Protein AF-A0A953XH33-F1 (afdb_monomer_lite)

Secondary structure (DSSP, 8-state):
--HHHHHHHHHHHHHHHHSPPPPP-EEEE-HHHHHHT-HHHHHHHHHHHHHHHHHHHHHHHHHHHHHHHHHHHHHHS-TTSHHHHHHHHHHHHHHHHHHHHHHHHHHHHHHHHHHHHHHHHHHHHHHHHHHHHHTT-SEEEE--S-THHHHTT--SHHHHHHHHHH-S-S---GGGB-HHHHHHHHHHHH---EEE---BTTTTB-S-EEEETT-SSBPPB-TTS-EEEETT-EEEEE--EEETTEE--GGGG-EEEEEESSS--EE-TTT-EEE--SS--TTT-SEEEEEEEESS-TT-EEEEEEEEE-TTSPBPPPP------------------

Sequence (337 aa):
MDEATQKAIDAAVQKALNTPPVPRRTAYVDFLSLLKSDRLLLGKQQEMGESMQTEMDAIDKRFMALIDEQQRIRNLNKPDSFIYRQAMNKQLELERQRYQEKLLFEQLTQGELRDFAIKRFKALRNLAADIAKDKGYNEVLNMVRNIDEVTGGQDDFQALQQQLLVSPVLYFEAAHDITDAVKEKAEKIWGETISFVGWDAEKKTGGITFTVKDSKEAVKRNDKGEIEIRLGQSGQLGIEVLDKGEPAKDKRARVSWSKRGVNVGDLGGKDGSYTAPAVFPPQGGDVFTITVRSVVDPTVSETVTIRLLDQDGKPMPPKDEDKEGDKKDDDKKDENK

Structure (mmCIF, N/CA/C/O backbone):
data_AF-A0A953XH33-F1
#
_entry.id   AF-A0A953XH33-F1
#
loop_
_atom_site.group_PDB
_atom_site.id
_atom_site.type_symbol
_atom_site.label_atom_id
_atom_site.label_alt_id
_atom_site.label_comp_id
_atom_site.label_asym_id
_atom_site.label_entity_id
_atom_site.label_seq_id
_atom_site.pdbx_PDB_ins_code
_atom_site.Cartn_x
_atom_site.Cartn_y
_atom_site.Cartn_z
_atom_site.occupancy
_atom_site.B_iso_or_equiv
_atom_site.auth_seq_id
_atom_site.auth_comp_id
_atom_site.auth_asym_id
_atom_site.auth_atom_id
_atom_site.pdbx_PDB_model_num
ATOM 1 N N . MET A 1 1 ? 11.051 25.025 51.729 1.00 66.19 1 MET A N 1
ATOM 2 C CA . MET A 1 1 ? 9.743 24.369 51.549 1.00 66.19 1 MET A CA 1
ATOM 3 C C . MET A 1 1 ? 8.971 24.629 52.822 1.00 66.19 1 MET A C 1
ATOM 5 O O . MET A 1 1 ? 9.521 24.351 53.881 1.00 66.19 1 MET A O 1
ATOM 9 N N . ASP A 1 2 ? 7.831 25.312 52.746 1.00 91.31 2 ASP A N 1
ATOM 10 C CA . ASP A 1 2 ? 7.102 25.696 53.956 1.00 91.31 2 ASP A CA 1
ATOM 11 C C . ASP A 1 2 ? 6.333 24.503 54.552 1.00 91.31 2 ASP A C 1
ATOM 13 O O . ASP A 1 2 ? 6.080 23.490 53.894 1.00 91.31 2 ASP A O 1
ATOM 17 N N . GLU A 1 3 ? 5.999 24.619 55.834 1.00 90.38 3 GLU A N 1
ATOM 18 C CA . GLU A 1 3 ? 5.319 23.578 56.610 1.00 90.38 3 GLU A CA 1
ATOM 19 C C . GLU A 1 3 ? 3.939 23.224 56.026 1.00 90.38 3 GLU A C 1
ATOM 21 O O . GLU A 1 3 ? 3.504 22.072 56.076 1.00 90.38 3 GLU A O 1
ATOM 26 N N . ALA A 1 4 ? 3.272 24.194 55.391 1.00 89.81 4 ALA A N 1
ATOM 27 C CA . ALA A 1 4 ? 1.990 23.995 54.724 1.00 89.81 4 ALA A CA 1
ATOM 28 C C . ALA A 1 4 ? 2.116 23.087 53.488 1.00 89.81 4 ALA A C 1
ATOM 30 O O . ALA A 1 4 ? 1.277 22.209 53.277 1.00 89.81 4 ALA A O 1
ATOM 31 N N . THR A 1 5 ? 3.188 23.247 52.710 1.00 90.25 5 THR A N 1
ATOM 32 C CA . THR A 1 5 ? 3.480 22.425 51.530 1.00 90.25 5 THR A CA 1
ATOM 33 C C . THR A 1 5 ? 3.813 20.991 51.934 1.00 90.25 5 THR A C 1
ATOM 35 O O . THR A 1 5 ? 3.311 20.052 51.317 1.00 90.25 5 THR A O 1
ATOM 38 N N . GLN A 1 6 ? 4.598 20.804 53.001 1.00 92.44 6 GLN A N 1
ATOM 39 C CA . GLN A 1 6 ? 4.924 19.467 53.504 1.00 92.44 6 GLN A CA 1
ATOM 40 C C . GLN A 1 6 ? 3.667 18.740 54.001 1.00 92.44 6 GLN A C 1
ATOM 42 O O . GLN A 1 6 ? 3.407 17.608 53.607 1.00 92.44 6 GLN A O 1
ATOM 47 N N . LYS A 1 7 ? 2.814 19.430 54.767 1.00 92.50 7 LYS A N 1
ATOM 48 C CA . LYS A 1 7 ? 1.555 18.871 55.274 1.00 92.50 7 LYS A CA 1
ATOM 49 C C . LYS A 1 7 ? 0.569 18.510 54.157 1.00 92.50 7 LYS A C 1
ATOM 51 O O . LYS A 1 7 ? -0.150 17.519 54.271 1.00 92.50 7 LYS A O 1
ATOM 56 N N . ALA A 1 8 ? 0.531 19.290 53.075 1.00 90.94 8 ALA A N 1
ATOM 57 C CA . ALA A 1 8 ? -0.284 18.984 51.900 1.00 90.94 8 ALA A CA 1
ATOM 58 C C . ALA A 1 8 ? 0.221 17.739 51.151 1.00 90.94 8 ALA A C 1
ATOM 60 O O . ALA A 1 8 ? -0.589 16.922 50.708 1.00 90.94 8 ALA A O 1
ATOM 61 N N . ILE A 1 9 ? 1.542 17.567 51.047 1.00 89.88 9 ILE A N 1
ATOM 62 C CA . ILE A 1 9 ? 2.159 16.375 50.451 1.00 89.88 9 ILE A CA 1
ATOM 63 C C . ILE A 1 9 ? 1.891 15.146 51.312 1.00 89.88 9 ILE A C 1
ATOM 65 O O . ILE A 1 9 ? 1.404 14.148 50.786 1.00 89.88 9 ILE A O 1
ATOM 69 N N . ASP A 1 10 ? 2.113 15.228 52.623 1.00 92.38 10 ASP A N 1
ATOM 70 C CA . ASP A 1 10 ? 1.881 14.111 53.541 1.00 92.38 10 ASP A CA 1
ATOM 71 C C . ASP A 1 10 ? 0.402 13.694 53.533 1.00 92.38 10 ASP A C 1
ATOM 73 O O . ASP A 1 10 ? 0.086 12.507 53.467 1.00 92.38 10 ASP A O 1
ATOM 77 N N . ALA A 1 11 ? -0.527 14.657 53.488 1.00 89.38 11 ALA A N 1
ATOM 78 C CA . ALA A 1 11 ? -1.955 14.377 53.353 1.00 89.38 11 ALA A CA 1
ATOM 79 C C . ALA A 1 11 ? -2.311 13.720 52.005 1.00 89.38 11 ALA A C 1
ATOM 81 O O . ALA A 1 11 ? -3.150 12.817 51.965 1.00 89.38 11 ALA A O 1
ATOM 82 N N . ALA A 1 12 ? -1.681 14.138 50.903 1.00 86.88 12 ALA A N 1
ATOM 83 C CA . ALA A 1 12 ? -1.883 13.532 49.589 1.00 86.88 12 ALA A CA 1
ATOM 84 C C . ALA A 1 12 ? -1.322 12.101 49.521 1.00 86.88 12 ALA A C 1
ATOM 86 O O . ALA A 1 12 ? -1.984 11.212 48.984 1.00 86.88 12 ALA A O 1
ATOM 87 N N . VAL A 1 13 ? -0.151 11.860 50.120 1.00 87.31 13 VAL A N 1
ATOM 88 C CA . VAL A 1 13 ? 0.477 10.535 50.231 1.00 87.31 13 VAL A CA 1
ATOM 89 C C . VAL A 1 13 ? -0.371 9.608 51.098 1.00 87.31 13 VAL A C 1
ATOM 91 O O . VAL A 1 13 ? -0.689 8.500 50.671 1.00 87.31 13 VAL A O 1
ATOM 94 N N . GLN A 1 14 ? -0.828 10.069 52.265 1.00 87.31 14 GLN A N 1
ATOM 95 C CA . GLN A 1 14 ? -1.681 9.273 53.150 1.00 87.31 14 GLN A CA 1
ATOM 96 C C . GLN A 1 14 ? -3.027 8.945 52.492 1.00 87.31 14 GLN A C 1
ATOM 98 O O . GLN A 1 14 ? -3.537 7.834 52.622 1.00 87.31 14 GLN A O 1
ATOM 103 N N . LYS A 1 15 ? -3.596 9.892 51.735 1.00 84.75 15 LYS A N 1
ATOM 104 C CA . LYS A 1 15 ? -4.813 9.664 50.948 1.00 84.75 15 LYS A CA 1
ATOM 105 C C . LYS A 1 15 ? -4.581 8.628 49.846 1.00 84.75 15 LYS A C 1
ATOM 107 O O . LYS A 1 15 ? -5.424 7.754 49.673 1.00 84.75 15 LYS A O 1
ATOM 112 N N . ALA A 1 16 ? -3.454 8.686 49.138 1.00 77.31 16 ALA A N 1
ATOM 113 C CA . ALA A 1 16 ? -3.101 7.703 48.115 1.00 77.31 16 ALA A CA 1
ATOM 114 C C . ALA A 1 16 ? -2.892 6.297 48.707 1.00 77.31 16 ALA A C 1
ATOM 116 O O . ALA A 1 16 ? -3.408 5.332 48.154 1.00 77.31 16 ALA A O 1
ATOM 117 N N . LEU A 1 17 ? -2.220 6.188 49.859 1.00 79.88 17 LEU A N 1
ATOM 118 C CA . LEU A 1 17 ? -2.004 4.922 50.575 1.00 79.88 17 LEU A CA 1
ATOM 119 C C . LEU A 1 17 ? -3.306 4.303 51.105 1.00 79.88 17 LEU A C 1
ATOM 121 O O . LEU A 1 17 ? -3.438 3.083 51.138 1.00 79.88 17 LEU A O 1
ATOM 125 N N . ASN A 1 18 ? -4.273 5.139 51.491 1.00 82.44 18 ASN A N 1
ATOM 126 C CA . ASN A 1 18 ? -5.559 4.699 52.034 1.00 82.44 18 ASN A CA 1
ATOM 127 C C . ASN A 1 18 ? -6.644 4.495 50.966 1.00 82.44 18 ASN A C 1
ATOM 129 O O . ASN A 1 18 ? -7.756 4.085 51.302 1.00 82.44 18 ASN A O 1
ATOM 133 N N . THR A 1 19 ? -6.363 4.793 49.693 1.00 72.19 19 THR A N 1
ATOM 134 C CA . THR A 1 19 ? -7.313 4.514 48.613 1.00 72.19 19 THR A CA 1
ATOM 135 C C . THR A 1 19 ? -7.143 3.048 48.209 1.00 72.19 19 THR A C 1
ATOM 137 O O . THR A 1 19 ? -6.069 2.691 47.720 1.00 72.19 19 THR A O 1
ATOM 140 N N . PRO A 1 20 ? -8.147 2.172 48.408 1.00 71.94 20 PRO A N 1
ATOM 141 C CA . PRO A 1 20 ? -8.029 0.779 47.995 1.00 71.94 20 PRO A CA 1
ATOM 142 C C . PRO A 1 20 ? -7.739 0.709 46.486 1.00 71.94 20 PRO A C 1
ATOM 144 O O . PRO A 1 20 ? -8.329 1.483 45.722 1.00 71.94 20 PRO A O 1
ATOM 147 N N . PRO A 1 21 ? -6.831 -0.181 46.038 1.00 70.94 21 PRO A N 1
ATOM 148 C CA . PRO A 1 21 ? -6.488 -0.283 44.628 1.00 70.94 21 PRO A CA 1
ATOM 149 C C . PRO A 1 21 ? -7.749 -0.609 43.828 1.00 70.94 21 PRO A C 1
ATOM 151 O O . PRO A 1 21 ? -8.466 -1.564 44.130 1.00 70.94 21 PRO A O 1
ATOM 154 N N . VAL A 1 22 ? -8.033 0.205 42.811 1.00 70.94 22 VAL A N 1
ATOM 155 C CA . VAL A 1 22 ? -9.148 -0.056 41.898 1.00 70.94 22 VAL A CA 1
ATOM 156 C C . VAL A 1 22 ? -8.885 -1.408 41.225 1.00 70.94 22 VAL A C 1
ATOM 158 O O . VAL A 1 22 ? -7.783 -1.598 40.701 1.00 70.94 22 VAL A O 1
ATOM 161 N N . PRO A 1 23 ? -9.853 -2.347 41.215 1.00 77.00 23 PRO A N 1
ATOM 162 C CA . PRO A 1 23 ? -9.694 -3.609 40.507 1.00 77.00 23 PRO A CA 1
ATOM 163 C C . PRO A 1 23 ? -9.274 -3.352 39.060 1.00 77.00 23 PRO A C 1
ATOM 165 O O . PRO A 1 23 ? -9.862 -2.505 38.376 1.00 77.00 23 PRO A O 1
ATOM 168 N N . ARG A 1 24 ? -8.241 -4.057 38.592 1.00 79.31 24 ARG A N 1
ATOM 169 C CA . ARG A 1 24 ? -7.843 -3.979 37.186 1.00 79.31 24 ARG A CA 1
ATOM 170 C C . ARG A 1 24 ? -8.961 -4.565 36.337 1.00 79.31 24 ARG A C 1
ATOM 172 O O . ARG A 1 24 ? -9.419 -5.678 36.580 1.00 79.31 24 ARG A O 1
ATOM 179 N N . ARG A 1 25 ? -9.420 -3.778 35.375 1.00 89.12 25 ARG A N 1
A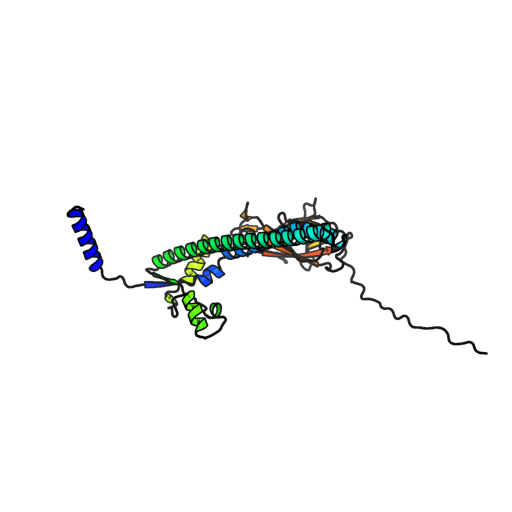TOM 180 C CA . ARG A 1 25 ? -10.370 -4.170 34.345 1.00 89.12 25 ARG A CA 1
ATOM 181 C C . ARG A 1 25 ? -9.641 -3.996 33.033 1.00 89.12 25 ARG A C 1
ATOM 183 O O . ARG A 1 25 ? -9.482 -2.873 32.551 1.00 89.12 25 ARG A O 1
ATOM 190 N N . THR A 1 26 ? -9.187 -5.113 32.498 1.00 92.00 26 THR A N 1
ATOM 191 C CA . THR A 1 26 ? -8.312 -5.145 31.337 1.00 92.00 26 THR A CA 1
ATOM 192 C C . THR A 1 26 ? -9.131 -5.410 30.082 1.00 92.00 26 THR A C 1
ATOM 194 O O . THR A 1 26 ? -9.918 -6.350 30.043 1.00 92.00 26 THR A O 1
ATOM 197 N N . ALA A 1 27 ? -8.948 -4.574 29.066 1.00 95.19 27 ALA A N 1
ATOM 198 C CA . ALA A 1 27 ? -9.390 -4.849 27.708 1.00 95.19 27 ALA A CA 1
ATOM 199 C C . ALA A 1 27 ? -8.221 -5.388 26.882 1.00 95.19 27 ALA A C 1
ATOM 201 O O . ALA A 1 27 ? -7.070 -4.985 27.076 1.00 95.19 27 ALA A O 1
ATOM 202 N N . TYR A 1 28 ? -8.528 -6.248 25.920 1.00 95.44 28 TYR A N 1
ATOM 203 C CA . TYR A 1 28 ? -7.545 -6.814 25.008 1.00 95.44 28 TYR A CA 1
ATOM 204 C C . TYR A 1 28 ? -7.754 -6.288 23.591 1.00 95.44 28 TYR A C 1
ATOM 206 O O . TYR A 1 28 ? -8.889 -6.120 23.136 1.00 95.44 28 TYR A O 1
ATOM 214 N N . VAL A 1 29 ? -6.652 -6.008 22.896 1.00 94.75 29 VAL A N 1
ATOM 215 C CA . VA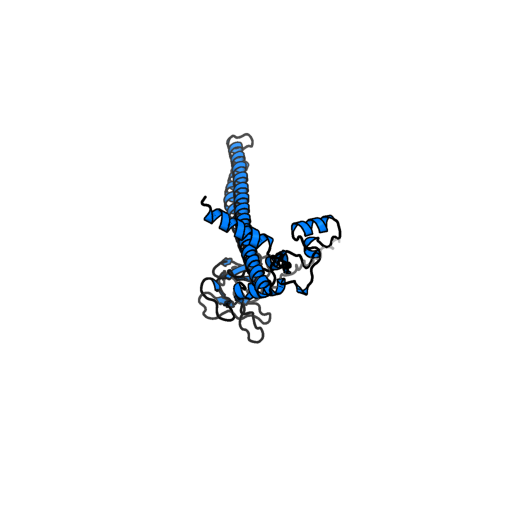L A 1 29 ? -6.662 -5.498 21.520 1.00 94.75 29 VAL A CA 1
ATOM 216 C C . VAL A 1 29 ? -5.579 -6.176 20.709 1.00 94.75 29 VAL A C 1
ATOM 218 O O . VAL A 1 29 ? -4.424 -6.178 21.121 1.00 94.75 29 VAL A O 1
ATOM 221 N N . ASP A 1 30 ? -5.931 -6.693 19.539 1.00 93.19 30 ASP A N 1
ATOM 222 C CA . ASP A 1 30 ? -4.960 -7.169 18.559 1.00 93.19 30 ASP A CA 1
ATOM 223 C C . ASP A 1 30 ? -4.522 -6.026 17.636 1.00 93.19 30 ASP A C 1
ATOM 225 O O . ASP A 1 30 ? -5.090 -5.788 16.566 1.00 93.19 30 ASP A O 1
ATOM 229 N N . PHE A 1 31 ? -3.505 -5.271 18.064 1.00 91.19 31 PHE A N 1
ATOM 230 C CA . PHE A 1 31 ? -2.987 -4.162 17.259 1.00 91.19 31 PHE A CA 1
ATOM 231 C C . PHE A 1 31 ? -2.294 -4.632 15.980 1.00 91.19 31 PHE A C 1
ATOM 233 O O . PHE A 1 31 ? -2.227 -3.863 15.020 1.00 91.19 31 PHE A O 1
ATOM 240 N N . LEU A 1 32 ? -1.781 -5.865 15.950 1.00 88.62 32 LEU A N 1
ATOM 241 C CA . LEU A 1 32 ? -1.120 -6.407 14.771 1.00 88.62 32 LEU A CA 1
ATOM 242 C C . LEU A 1 32 ? -2.142 -6.629 13.652 1.00 88.62 32 LEU A C 1
ATOM 244 O O . LEU A 1 32 ? -1.939 -6.144 12.540 1.00 88.62 32 LEU A O 1
ATOM 248 N N . SER A 1 33 ? -3.261 -7.288 13.958 1.00 89.69 33 SER A N 1
ATOM 249 C CA . SER A 1 33 ? -4.387 -7.465 13.034 1.00 89.69 33 SER A CA 1
ATOM 250 C C . SER A 1 33 ? -4.937 -6.118 12.546 1.00 89.69 33 SER A C 1
ATOM 252 O O . SER A 1 33 ? -5.136 -5.905 11.344 1.00 89.69 33 SER A O 1
ATOM 254 N N . LEU A 1 34 ? -5.102 -5.155 13.460 1.00 91.25 34 LEU A N 1
ATOM 255 C CA . LEU A 1 34 ? -5.568 -3.811 13.111 1.00 91.25 34 LEU A CA 1
ATOM 256 C C . LEU A 1 34 ? -4.607 -3.088 12.162 1.00 91.25 34 LEU A C 1
ATOM 258 O O . LEU A 1 34 ? -5.060 -2.510 11.182 1.00 91.25 34 LEU A O 1
ATOM 262 N N . LEU A 1 35 ? -3.294 -3.152 12.399 1.00 89.38 35 LEU A N 1
ATOM 263 C CA . LEU A 1 35 ? -2.299 -2.548 11.508 1.00 89.38 35 LEU A CA 1
ATOM 264 C C . LEU A 1 35 ? -2.223 -3.249 10.148 1.00 89.38 35 LEU A C 1
ATOM 266 O O . LEU A 1 35 ? -2.133 -2.567 9.132 1.00 89.38 35 LEU A O 1
ATOM 270 N N . LYS A 1 36 ? -2.290 -4.588 10.107 1.00 85.38 36 LYS A N 1
ATOM 271 C CA . LYS A 1 36 ? -2.318 -5.356 8.847 1.00 85.38 36 LYS A CA 1
ATOM 272 C C . LYS A 1 36 ? -3.522 -4.984 7.976 1.00 85.38 36 LYS A C 1
ATOM 274 O O . LYS A 1 36 ? -3.423 -5.011 6.756 1.00 85.38 36 LYS A O 1
ATOM 279 N N . SER A 1 37 ? -4.651 -4.651 8.603 1.00 83.75 37 SER A N 1
ATOM 280 C CA . SER A 1 37 ? -5.883 -4.241 7.919 1.00 83.75 37 SER A CA 1
ATOM 281 C C . SER A 1 37 ? -6.042 -2.720 7.757 1.00 83.75 37 SER A C 1
ATOM 283 O O . SER A 1 37 ? -7.040 -2.268 7.193 1.00 83.75 37 SER A O 1
ATOM 285 N N . ASP A 1 38 ? -5.070 -1.917 8.209 1.00 84.44 38 ASP A N 1
ATOM 286 C CA . ASP A 1 38 ? -5.126 -0.456 8.129 1.00 84.44 38 ASP A CA 1
ATOM 287 C C . ASP A 1 38 ? -4.913 0.008 6.683 1.00 84.44 38 ASP A C 1
ATOM 289 O O . ASP A 1 38 ? -3.792 0.033 6.172 1.00 84.44 38 ASP A O 1
ATOM 293 N N . ARG A 1 39 ? -6.001 0.405 6.014 1.00 78.25 39 ARG A N 1
ATOM 294 C CA . ARG A 1 39 ? -5.979 0.803 4.595 1.00 78.25 39 ARG A CA 1
ATOM 295 C C . ARG A 1 39 ? -5.016 1.945 4.300 1.00 78.25 39 ARG A C 1
ATOM 297 O O . ARG A 1 39 ? -4.342 1.914 3.281 1.00 78.25 39 ARG A O 1
ATOM 304 N N . LEU A 1 40 ? -4.900 2.915 5.206 1.00 80.75 40 LEU A N 1
ATOM 305 C CA . LEU A 1 40 ? -3.975 4.037 5.044 1.00 80.75 40 LEU A CA 1
ATOM 306 C C . LEU A 1 40 ? -2.512 3.578 5.080 1.00 80.75 40 LEU A C 1
ATOM 308 O O . LEU A 1 40 ? -1.700 4.049 4.285 1.00 80.75 40 LEU A O 1
ATOM 312 N N . LEU A 1 41 ? -2.163 2.656 5.982 1.00 84.81 41 LEU A N 1
ATOM 313 C CA . LEU A 1 41 ? -0.830 2.057 6.025 1.00 84.81 41 LEU A CA 1
ATOM 314 C C . LEU A 1 41 ? -0.546 1.218 4.777 1.00 84.81 41 LEU A C 1
ATOM 316 O O . LEU A 1 41 ? 0.515 1.387 4.180 1.00 84.81 41 LEU A O 1
ATOM 320 N N . LEU A 1 42 ? -1.489 0.371 4.358 1.00 83.44 42 LEU A N 1
ATOM 321 C CA . LEU A 1 42 ? -1.371 -0.414 3.124 1.00 83.44 42 LEU A CA 1
ATOM 322 C C . LEU A 1 42 ? -1.215 0.492 1.897 1.00 83.44 42 LEU A C 1
ATOM 324 O O . LEU A 1 42 ? -0.366 0.247 1.041 1.00 83.44 42 LEU A O 1
ATOM 328 N N . GLY A 1 43 ? -1.989 1.574 1.848 1.00 77.69 43 GLY A N 1
ATOM 329 C CA . GLY A 1 43 ? -1.899 2.599 0.823 1.00 77.69 43 GLY A CA 1
ATOM 330 C C . GLY A 1 43 ? -0.510 3.215 0.754 1.00 77.69 43 GLY A C 1
ATOM 331 O O . GLY A 1 43 ? 0.122 3.222 -0.301 1.00 77.69 43 GLY A O 1
ATOM 332 N N . LYS A 1 44 ? 0.018 3.642 1.903 1.00 81.00 44 LYS A N 1
ATOM 333 C CA . LYS A 1 44 ? 1.365 4.209 1.982 1.00 81.00 44 LYS A CA 1
ATOM 334 C C . LYS A 1 44 ? 2.445 3.203 1.571 1.00 81.00 44 LYS A C 1
ATOM 336 O O . LYS A 1 44 ? 3.364 3.573 0.850 1.00 81.00 44 LYS A O 1
ATOM 341 N N . GLN A 1 45 ? 2.331 1.933 1.969 1.00 84.56 45 GLN A N 1
ATOM 342 C CA . GLN A 1 45 ? 3.254 0.873 1.536 1.00 84.56 45 GLN A CA 1
ATOM 343 C C . GLN A 1 45 ? 3.283 0.720 0.011 1.00 84.56 45 GLN A C 1
ATOM 345 O O . GLN A 1 45 ? 4.357 0.589 -0.572 1.00 84.56 45 GLN A O 1
ATOM 350 N N . GLN A 1 46 ? 2.116 0.765 -0.633 1.00 80.25 46 GLN A N 1
ATOM 351 C CA . GLN A 1 46 ? 2.003 0.649 -2.086 1.00 80.25 46 GLN A CA 1
ATOM 352 C C . GLN A 1 46 ? 2.543 1.888 -2.808 1.00 80.25 46 GLN A C 1
ATOM 354 O O . GLN A 1 46 ? 3.365 1.737 -3.709 1.00 80.25 46 GLN A O 1
ATOM 359 N N . GLU A 1 47 ? 2.161 3.096 -2.373 1.00 78.56 47 GLU A N 1
ATOM 360 C CA . GLU A 1 47 ? 2.689 4.366 -2.906 1.00 78.56 47 GLU A CA 1
ATOM 361 C C . GLU A 1 47 ? 4.224 4.375 -2.872 1.00 78.56 47 GLU A C 1
ATOM 363 O O . GLU A 1 47 ? 4.891 4.729 -3.846 1.00 78.56 47 GLU A O 1
ATOM 368 N N . MET A 1 48 ? 4.799 3.940 -1.751 1.00 81.56 48 MET A N 1
ATOM 369 C CA . MET A 1 48 ? 6.246 3.889 -1.571 1.00 81.56 48 MET A CA 1
ATOM 370 C C . MET A 1 48 ? 6.900 2.802 -2.418 1.00 81.56 48 MET A C 1
ATOM 372 O O . MET A 1 48 ? 7.987 3.034 -2.935 1.00 81.56 48 MET A O 1
ATOM 376 N N . GLY A 1 49 ? 6.243 1.657 -2.619 1.00 80.69 49 GLY A N 1
ATOM 377 C CA . GLY A 1 49 ? 6.712 0.622 -3.541 1.00 80.69 49 GLY A CA 1
ATOM 378 C C . GLY A 1 49 ? 6.788 1.116 -4.990 1.00 80.69 49 GLY A C 1
ATOM 379 O O . GLY A 1 49 ? 7.801 0.910 -5.656 1.00 80.69 49 GLY A O 1
ATOM 380 N N . GLU A 1 50 ? 5.758 1.822 -5.464 1.00 78.00 50 GLU A N 1
ATOM 381 C CA . GLU A 1 50 ? 5.723 2.401 -6.817 1.00 78.00 50 GLU A CA 1
ATOM 382 C C . GLU A 1 50 ? 6.759 3.523 -6.992 1.00 78.00 50 GLU A C 1
ATOM 384 O O . GLU A 1 50 ? 7.487 3.560 -7.991 1.00 78.00 50 GLU A O 1
ATOM 389 N N . SER A 1 51 ? 6.859 4.416 -6.002 1.00 77.19 51 SER A N 1
ATOM 390 C CA . SER A 1 51 ? 7.868 5.480 -5.969 1.00 77.19 51 SER A CA 1
ATOM 391 C C . SER A 1 51 ? 9.283 4.897 -5.979 1.00 77.19 51 SER A C 1
ATOM 393 O O . SER A 1 51 ? 10.122 5.309 -6.778 1.00 77.19 51 SER A O 1
ATOM 395 N N . MET A 1 52 ? 9.525 3.863 -5.168 1.00 84.50 52 MET A N 1
ATOM 396 C CA . MET A 1 52 ? 10.814 3.185 -5.099 1.00 84.50 52 MET A CA 1
ATOM 397 C C . MET A 1 52 ? 11.189 2.533 -6.416 1.00 84.50 52 MET A C 1
ATOM 399 O O . MET A 1 52 ? 12.307 2.731 -6.875 1.00 84.50 52 MET A O 1
ATOM 403 N N . GLN A 1 53 ? 10.270 1.824 -7.067 1.00 82.56 53 GLN A N 1
ATOM 404 C CA . GLN A 1 53 ? 10.559 1.245 -8.375 1.00 82.56 53 GLN A CA 1
ATOM 405 C C . GLN A 1 53 ? 10.914 2.332 -9.401 1.00 82.56 53 GLN A C 1
ATOM 407 O O . GLN A 1 53 ? 11.920 2.222 -10.100 1.00 82.56 53 GLN A O 1
ATOM 412 N N . THR A 1 54 ? 10.132 3.413 -9.442 1.00 80.94 54 THR A N 1
ATOM 413 C CA . THR A 1 54 ? 10.332 4.520 -10.389 1.00 80.94 54 THR A CA 1
ATOM 414 C C . THR A 1 54 ? 11.689 5.200 -10.200 1.00 80.94 54 THR A C 1
ATOM 416 O O . THR A 1 54 ? 12.410 5.425 -11.173 1.00 80.94 54 THR A O 1
ATOM 419 N N . GLU A 1 55 ? 12.060 5.509 -8.958 1.00 82.75 55 GLU A N 1
ATOM 420 C CA . GLU A 1 55 ? 13.330 6.168 -8.642 1.00 82.75 55 GLU A CA 1
ATOM 421 C C . GLU A 1 55 ? 14.524 5.227 -8.833 1.00 82.75 55 GLU A C 1
ATOM 423 O O . GLU A 1 55 ? 15.549 5.632 -9.379 1.00 82.75 55 GLU A O 1
ATOM 428 N N . MET A 1 56 ? 14.390 3.942 -8.492 1.00 85.88 56 MET A N 1
ATOM 429 C CA . MET A 1 56 ? 15.429 2.938 -8.754 1.00 85.88 56 MET A CA 1
ATOM 430 C C . MET A 1 56 ? 15.705 2.788 -10.254 1.00 85.88 56 MET A C 1
ATOM 432 O O . MET A 1 56 ? 16.872 2.740 -10.656 1.00 85.88 56 MET A O 1
ATOM 436 N N . ASP A 1 57 ? 14.656 2.786 -11.079 1.00 86.00 57 ASP A N 1
ATOM 437 C CA . ASP A 1 57 ? 14.768 2.744 -12.539 1.00 86.00 57 ASP A CA 1
ATOM 438 C C . ASP A 1 57 ? 15.373 4.039 -13.103 1.00 86.00 57 ASP A C 1
ATOM 440 O O . ASP A 1 57 ? 16.153 4.003 -14.059 1.00 86.00 57 ASP A O 1
ATOM 444 N N . ALA A 1 58 ? 15.053 5.198 -12.519 1.00 80.94 58 ALA A N 1
ATOM 445 C CA . ALA A 1 58 ? 15.645 6.479 -12.903 1.00 80.94 58 ALA A CA 1
ATOM 446 C C . ALA A 1 58 ? 17.145 6.542 -12.564 1.00 80.94 58 ALA A C 1
ATOM 448 O O . ALA A 1 58 ? 17.956 6.949 -13.406 1.00 80.94 58 ALA A O 1
ATOM 449 N N . ILE A 1 59 ? 17.530 6.080 -11.368 1.00 85.06 59 ILE A N 1
ATOM 450 C CA . ILE A 1 59 ? 18.930 5.928 -10.954 1.00 85.06 59 ILE A CA 1
ATOM 451 C C . ILE A 1 59 ? 19.651 4.993 -11.930 1.00 85.06 59 ILE A C 1
ATOM 453 O O . ILE A 1 59 ? 20.726 5.343 -12.424 1.00 85.06 59 ILE A O 1
ATOM 457 N N . ASP A 1 60 ? 19.048 3.851 -12.266 1.00 89.00 60 ASP A N 1
ATOM 458 C CA . ASP A 1 60 ? 19.623 2.892 -13.208 1.00 89.00 60 ASP A CA 1
ATOM 459 C C . ASP A 1 60 ? 19.835 3.486 -14.591 1.00 89.00 60 ASP A C 1
ATOM 461 O O . ASP A 1 60 ? 20.944 3.411 -15.113 1.00 89.00 60 ASP A O 1
ATOM 465 N N . LYS A 1 61 ? 18.826 4.144 -15.165 1.00 88.06 61 LYS A N 1
ATOM 466 C CA . LYS A 1 61 ? 18.951 4.781 -16.483 1.00 88.06 61 LYS A CA 1
ATOM 467 C C . LYS A 1 61 ? 20.079 5.809 -16.522 1.00 88.06 61 LYS A C 1
ATOM 469 O O . LYS A 1 61 ? 20.858 5.826 -17.474 1.00 88.06 61 LYS A O 1
ATOM 474 N N . ARG A 1 62 ? 20.195 6.645 -15.485 1.00 87.50 62 ARG A N 1
ATOM 475 C CA . ARG A 1 62 ? 21.235 7.681 -15.398 1.00 87.50 62 ARG A CA 1
ATOM 476 C C . ARG A 1 62 ? 22.640 7.081 -15.325 1.00 87.50 62 ARG A C 1
ATOM 478 O O . ARG A 1 62 ? 23.537 7.573 -16.003 1.00 87.50 62 ARG A O 1
ATOM 485 N N . PHE A 1 63 ? 22.845 6.042 -14.513 1.00 90.00 63 PHE A N 1
ATOM 486 C CA . PHE A 1 63 ? 24.176 5.454 -14.328 1.00 90.00 63 PHE A CA 1
ATOM 487 C C . PHE A 1 63 ? 24.560 4.459 -15.425 1.00 90.00 63 PHE A C 1
ATOM 489 O O . PHE A 1 63 ? 25.722 4.448 -15.824 1.00 90.00 63 PHE A O 1
ATOM 496 N N . MET A 1 64 ? 23.621 3.670 -15.955 1.00 89.44 64 MET A N 1
ATOM 497 C CA . MET A 1 64 ? 23.908 2.697 -17.017 1.00 89.44 64 MET A CA 1
ATOM 498 C C . MET A 1 64 ? 24.419 3.380 -18.285 1.00 89.44 64 MET A C 1
ATOM 500 O O . MET A 1 64 ? 25.415 2.934 -18.833 1.00 89.44 64 MET A O 1
ATOM 504 N N . ALA A 1 65 ? 23.850 4.524 -18.680 1.00 88.69 65 ALA A N 1
ATOM 505 C CA . ALA A 1 65 ? 24.352 5.280 -19.830 1.00 88.69 65 ALA A CA 1
ATOM 506 C C . ALA A 1 65 ? 25.827 5.707 -19.668 1.00 88.69 65 ALA A C 1
ATOM 508 O O . ALA A 1 65 ? 26.605 5.675 -20.620 1.00 88.69 65 ALA A O 1
ATOM 509 N N . LEU A 1 66 ? 26.230 6.086 -18.450 1.00 90.31 66 LEU A N 1
ATOM 510 C CA . LEU A 1 66 ? 27.611 6.468 -18.149 1.00 90.31 66 LEU A CA 1
ATOM 511 C C . LEU A 1 66 ? 28.538 5.249 -18.090 1.00 90.31 66 LEU A C 1
ATOM 513 O O . LEU A 1 66 ? 29.664 5.313 -18.584 1.00 90.31 66 LEU A O 1
ATOM 517 N N . ILE A 1 67 ? 28.069 4.148 -17.498 1.00 90.75 67 ILE A N 1
ATOM 518 C CA . ILE A 1 67 ? 28.794 2.875 -17.423 1.00 90.75 67 ILE A CA 1
ATOM 519 C C . ILE A 1 67 ? 29.024 2.311 -18.829 1.00 90.75 67 ILE A C 1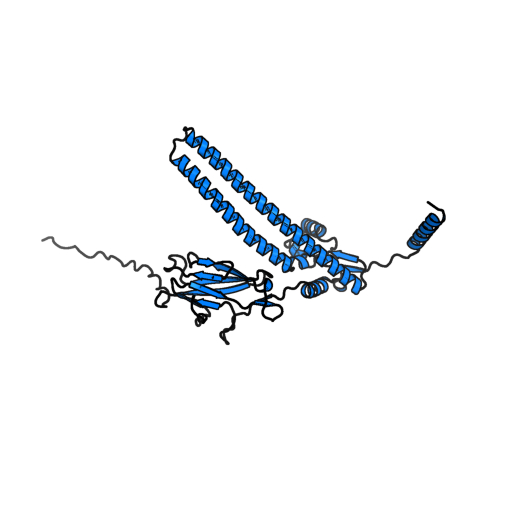
ATOM 521 O O . ILE A 1 67 ? 30.148 1.921 -19.137 1.00 90.75 67 ILE A O 1
ATOM 525 N N . ASP A 1 68 ? 28.011 2.341 -19.695 1.00 92.56 68 ASP A N 1
ATOM 526 C CA . ASP A 1 68 ? 28.093 1.874 -21.080 1.00 92.56 68 ASP A CA 1
ATOM 527 C C . ASP A 1 68 ? 29.103 2.692 -21.890 1.00 92.56 68 ASP A C 1
ATOM 529 O O . ASP A 1 68 ? 29.897 2.120 -22.640 1.00 92.56 68 ASP A O 1
ATOM 533 N N . GLU A 1 69 ? 29.161 4.014 -21.697 1.00 91.94 69 GLU A N 1
ATOM 534 C CA . GLU A 1 69 ? 30.181 4.837 -22.353 1.00 91.94 69 GLU A CA 1
ATOM 535 C C . GLU A 1 69 ? 31.592 4.505 -21.842 1.00 91.94 69 GLU A C 1
ATOM 537 O O . GLU A 1 69 ? 32.523 4.379 -22.640 1.00 91.94 69 GLU A O 1
ATOM 542 N N . GLN A 1 70 ? 31.773 4.270 -20.534 1.00 91.50 70 GLN A N 1
ATOM 543 C CA . GLN A 1 70 ? 33.068 3.803 -20.017 1.00 91.50 70 GLN A CA 1
ATOM 544 C C . GLN A 1 70 ? 33.432 2.414 -20.557 1.00 91.50 70 GLN A C 1
ATOM 546 O O . GLN A 1 70 ? 34.585 2.177 -20.923 1.00 91.50 70 GLN A O 1
ATOM 551 N N . GLN A 1 71 ? 32.459 1.511 -20.679 1.00 91.62 71 GLN A N 1
ATOM 552 C CA . GLN A 1 71 ? 32.647 0.190 -21.272 1.00 91.62 71 GLN A CA 1
ATOM 553 C C . GLN A 1 71 ? 33.049 0.301 -22.751 1.00 91.62 71 GLN A C 1
ATOM 555 O O . GLN A 1 71 ? 33.949 -0.409 -23.204 1.00 91.62 71 GLN A O 1
ATOM 560 N N . ARG A 1 72 ? 32.454 1.237 -23.499 1.00 93.38 72 ARG A N 1
ATOM 561 C CA . ARG A 1 72 ? 32.821 1.530 -24.889 1.00 93.38 72 ARG A CA 1
ATOM 562 C C . ARG A 1 72 ? 34.262 2.020 -24.993 1.00 93.38 72 ARG A C 1
ATOM 564 O O . ARG A 1 72 ? 35.020 1.500 -25.811 1.00 93.38 72 ARG A O 1
ATOM 571 N N . ILE A 1 73 ? 34.670 2.953 -24.130 1.00 89.56 73 ILE A N 1
ATOM 572 C CA . ILE A 1 73 ? 36.056 3.440 -24.063 1.00 89.56 73 ILE A CA 1
ATOM 573 C C . ILE A 1 73 ? 37.016 2.286 -23.746 1.00 89.56 73 ILE A C 1
ATOM 575 O O . ILE A 1 73 ? 38.055 2.167 -24.396 1.00 89.56 73 ILE A O 1
ATOM 579 N N . ARG A 1 74 ? 36.672 1.400 -22.802 1.00 91.06 74 ARG A N 1
ATOM 580 C CA . ARG A 1 74 ? 37.480 0.211 -22.485 1.00 91.06 74 ARG A CA 1
ATOM 581 C C . ARG A 1 74 ? 37.634 -0.720 -23.683 1.00 91.06 74 ARG A C 1
ATOM 583 O O . ARG A 1 74 ? 38.749 -1.139 -23.966 1.00 91.06 74 ARG A O 1
ATOM 590 N N . ASN A 1 75 ? 36.552 -1.007 -24.403 1.00 91.62 75 ASN A N 1
ATOM 591 C CA . ASN A 1 75 ? 36.573 -1.910 -25.557 1.00 91.62 75 ASN A CA 1
ATOM 592 C C . ASN A 1 75 ? 37.396 -1.358 -26.735 1.00 91.62 75 ASN A C 1
ATOM 594 O O . ASN A 1 75 ? 37.938 -2.130 -27.522 1.00 91.62 75 ASN A O 1
ATOM 598 N N . LEU A 1 76 ? 37.502 -0.031 -26.856 1.00 93.12 76 LEU A N 1
ATOM 599 C CA . LEU A 1 76 ? 38.273 0.643 -27.905 1.00 93.12 76 LEU A CA 1
ATOM 600 C C . LEU A 1 76 ? 39.776 0.754 -27.601 1.00 93.12 76 LEU A C 1
ATOM 602 O O . LEU A 1 76 ? 40.555 1.078 -28.497 1.00 93.12 76 LEU A O 1
ATOM 606 N N . ASN A 1 77 ? 40.200 0.512 -26.358 1.00 90.94 77 ASN A N 1
ATOM 607 C CA . ASN A 1 77 ? 41.571 0.748 -25.911 1.00 90.94 77 ASN A CA 1
ATOM 608 C C . ASN A 1 77 ? 42.249 -0.540 -25.426 1.00 90.94 77 ASN A C 1
ATOM 610 O O . ASN A 1 77 ? 41.622 -1.431 -24.862 1.00 90.94 77 ASN A O 1
ATOM 614 N N . LYS A 1 78 ? 43.573 -0.633 -25.605 1.00 88.50 78 LYS A N 1
ATOM 615 C CA . LYS A 1 78 ? 44.342 -1.793 -25.126 1.00 88.50 78 LYS A CA 1
ATOM 616 C C . LYS A 1 78 ? 44.304 -1.871 -23.588 1.00 88.50 78 LYS A C 1
ATOM 618 O O . LYS A 1 78 ? 44.468 -0.820 -22.960 1.00 88.50 78 LYS A O 1
ATOM 623 N N . PRO A 1 79 ? 44.199 -3.072 -22.984 1.00 88.06 79 PRO A N 1
ATOM 624 C CA . PRO A 1 79 ? 44.142 -3.247 -21.526 1.00 88.06 79 PRO A CA 1
ATOM 625 C C . PRO A 1 79 ? 45.282 -2.576 -20.743 1.00 88.06 79 PRO A C 1
ATOM 627 O O . PRO A 1 79 ? 45.078 -2.065 -19.645 1.00 88.06 79 PRO A O 1
ATOM 630 N N . ASP A 1 80 ? 46.477 -2.506 -21.329 1.00 87.56 80 ASP A N 1
ATOM 631 C CA . ASP A 1 80 ? 47.649 -1.909 -20.676 1.00 87.56 80 ASP A CA 1
ATOM 632 C C . ASP A 1 80 ? 47.739 -0.383 -20.827 1.00 87.56 80 ASP A C 1
ATOM 634 O O . ASP A 1 80 ? 48.634 0.248 -20.263 1.00 87.56 80 ASP A O 1
ATOM 638 N N . SER A 1 81 ? 46.818 0.234 -21.571 1.00 92.06 81 SER A N 1
ATOM 639 C CA . SER A 1 81 ? 46.821 1.679 -21.794 1.00 92.06 81 SER A CA 1
ATOM 640 C C . SER A 1 81 ? 46.343 2.459 -20.566 1.00 92.06 81 SER A C 1
ATOM 642 O O . SER A 1 81 ? 45.474 2.021 -19.808 1.00 92.06 81 SER A O 1
ATOM 644 N N . PHE A 1 82 ? 46.875 3.673 -20.396 1.00 93.31 82 PHE A N 1
ATOM 645 C CA . PHE A 1 82 ? 46.422 4.605 -19.360 1.00 93.31 82 PHE A CA 1
ATOM 646 C C . PHE A 1 82 ? 44.915 4.892 -19.465 1.00 93.31 82 PHE A C 1
ATOM 648 O O . PHE A 1 82 ? 44.212 4.867 -18.458 1.00 93.31 82 PHE A O 1
ATOM 655 N N . ILE A 1 83 ? 44.413 5.078 -20.692 1.00 91.12 83 ILE A N 1
ATOM 656 C CA . ILE A 1 83 ? 42.999 5.362 -20.979 1.00 91.12 83 ILE A CA 1
ATOM 657 C C . ILE A 1 83 ? 42.106 4.197 -20.535 1.00 91.12 83 ILE A C 1
ATOM 659 O O . ILE A 1 83 ? 41.082 4.424 -19.894 1.00 91.12 83 ILE A O 1
ATOM 663 N N . TYR A 1 84 ? 42.512 2.948 -20.795 1.00 93.62 84 TYR A N 1
ATOM 664 C CA . TYR A 1 84 ? 41.776 1.770 -20.329 1.00 93.62 84 TYR A CA 1
ATOM 665 C C . TYR A 1 84 ? 41.679 1.727 -18.798 1.00 93.62 84 TYR A C 1
ATOM 667 O O . TYR A 1 84 ? 40.593 1.540 -18.250 1.00 93.62 84 TYR A O 1
ATOM 675 N N . ARG A 1 85 ? 42.801 1.939 -18.094 1.00 90.69 85 ARG A N 1
ATOM 676 C CA . ARG A 1 85 ? 42.828 1.932 -16.620 1.00 90.69 85 ARG A CA 1
ATOM 677 C C . ARG A 1 85 ? 41.982 3.059 -16.029 1.00 90.69 85 ARG A C 1
ATOM 679 O O . ARG A 1 85 ? 41.280 2.843 -15.044 1.00 90.69 85 ARG A O 1
ATOM 686 N N . GLN A 1 86 ? 42.017 4.243 -16.640 1.00 94.31 86 GLN A N 1
ATOM 687 C CA . GLN A 1 86 ? 41.192 5.378 -16.231 1.00 94.31 86 GLN A CA 1
ATOM 688 C C . GLN A 1 86 ? 39.698 5.077 -16.407 1.00 94.31 86 GLN A C 1
ATOM 690 O O . GLN A 1 86 ? 38.929 5.289 -15.470 1.00 94.31 86 GLN A O 1
ATOM 695 N N . ALA A 1 87 ? 39.298 4.527 -17.557 1.00 90.31 87 ALA A N 1
ATOM 696 C CA . ALA A 1 87 ? 37.913 4.148 -17.826 1.00 90.31 87 ALA A CA 1
ATOM 697 C C . ALA A 1 87 ? 37.422 3.034 -16.885 1.00 90.31 87 ALA A C 1
ATOM 699 O O . ALA A 1 87 ? 36.308 3.104 -16.374 1.00 90.31 87 ALA A O 1
ATOM 700 N N . MET A 1 88 ? 38.269 2.046 -16.574 1.00 92.31 88 MET A N 1
ATOM 701 C CA . MET A 1 88 ? 37.957 0.994 -15.598 1.00 92.31 88 MET A CA 1
ATOM 702 C C . MET A 1 88 ? 37.740 1.554 -14.186 1.00 92.31 88 MET A C 1
ATOM 704 O O . MET A 1 88 ? 36.751 1.219 -13.536 1.00 92.31 88 MET A O 1
ATOM 708 N N . ASN A 1 89 ? 38.627 2.433 -13.712 1.00 94.12 89 ASN A N 1
ATOM 709 C CA . ASN A 1 89 ? 38.459 3.077 -12.407 1.00 94.12 89 ASN A CA 1
ATOM 710 C C . ASN A 1 89 ? 37.193 3.938 -12.369 1.00 94.12 89 ASN A C 1
ATOM 712 O O . ASN A 1 89 ? 36.472 3.920 -11.372 1.00 94.12 89 ASN A O 1
ATOM 716 N N . LYS A 1 90 ? 36.896 4.653 -13.463 1.00 94.00 90 LYS A N 1
ATOM 717 C CA . LYS A 1 90 ? 35.688 5.471 -13.558 1.00 94.00 90 LYS A CA 1
ATOM 718 C C . LYS A 1 90 ? 34.420 4.623 -13.562 1.00 94.00 90 LYS A C 1
ATOM 720 O O . LYS A 1 90 ? 33.463 4.980 -12.886 1.00 94.00 90 LYS A O 1
ATOM 725 N N . GLN A 1 91 ? 34.424 3.491 -14.259 1.00 93.19 91 GLN A N 1
ATOM 726 C CA . GLN A 1 91 ? 33.324 2.530 -14.230 1.00 93.19 91 GLN A CA 1
ATOM 727 C C . GLN A 1 91 ? 33.062 2.015 -12.807 1.00 93.19 91 GLN A C 1
ATOM 729 O O . GLN A 1 91 ? 31.926 2.066 -12.347 1.00 93.19 91 GLN A O 1
ATOM 734 N N . LEU A 1 92 ? 34.106 1.594 -12.084 1.00 93.88 92 LEU A N 1
ATOM 735 C CA . LEU A 1 92 ? 33.980 1.143 -10.691 1.00 93.88 92 LEU A CA 1
ATOM 736 C C . LEU A 1 92 ? 33.449 2.248 -9.764 1.00 93.88 92 LEU A C 1
ATOM 738 O O . LEU A 1 92 ? 32.666 1.973 -8.856 1.00 93.88 92 LEU A O 1
ATOM 742 N N . GLU A 1 93 ? 33.871 3.497 -9.973 1.00 94.88 93 GLU A N 1
ATOM 743 C CA . GLU A 1 93 ? 33.360 4.651 -9.229 1.00 94.88 93 GLU A CA 1
ATOM 744 C C . GLU A 1 93 ? 31.863 4.875 -9.496 1.00 94.88 93 GLU A C 1
ATOM 746 O O . GLU A 1 93 ? 31.092 5.029 -8.550 1.00 94.88 93 GLU A O 1
ATOM 751 N N . LEU A 1 94 ? 31.446 4.834 -10.766 1.00 92.00 94 LEU A N 1
ATOM 752 C CA . LEU A 1 94 ? 30.047 4.989 -11.175 1.00 92.00 94 LEU A CA 1
ATOM 753 C C . LEU A 1 94 ? 29.163 3.864 -10.627 1.00 92.00 94 LEU A C 1
ATOM 755 O O . LEU A 1 94 ? 28.069 4.134 -10.137 1.00 92.00 94 LEU A O 1
ATOM 759 N N . GLU A 1 95 ? 29.636 2.616 -10.650 1.00 92.31 95 GLU A N 1
ATOM 760 C CA . GLU A 1 95 ? 28.919 1.491 -10.044 1.00 92.31 95 GLU A CA 1
ATOM 761 C C . GLU A 1 95 ? 28.756 1.676 -8.530 1.00 92.31 95 GLU A C 1
ATOM 763 O O . GLU A 1 95 ? 27.659 1.490 -8.003 1.00 92.31 95 GLU A O 1
ATOM 768 N N . ARG A 1 96 ? 29.809 2.104 -7.821 1.00 94.88 96 ARG A N 1
ATOM 769 C CA . ARG A 1 96 ? 29.724 2.399 -6.380 1.00 94.88 96 ARG A CA 1
ATOM 770 C C . ARG A 1 96 ? 28.728 3.516 -6.083 1.00 94.88 96 ARG A C 1
ATOM 772 O O . ARG A 1 96 ? 27.912 3.352 -5.180 1.00 94.88 96 ARG A O 1
ATOM 779 N N . GLN A 1 97 ? 28.772 4.614 -6.837 1.00 91.50 97 GLN A N 1
ATOM 780 C CA . GLN A 1 97 ? 27.842 5.737 -6.677 1.00 91.50 97 GLN A CA 1
ATOM 781 C C . GLN A 1 97 ? 26.396 5.303 -6.926 1.00 91.50 97 GLN A C 1
ATOM 783 O O . GLN A 1 97 ? 25.525 5.588 -6.107 1.00 91.50 97 GLN A O 1
ATOM 788 N N . ARG A 1 98 ? 26.154 4.519 -7.984 1.00 91.75 98 ARG A N 1
ATOM 789 C CA . ARG A 1 98 ? 24.843 3.924 -8.272 1.00 91.75 98 ARG A CA 1
ATOM 790 C C . ARG A 1 98 ? 24.310 3.136 -7.074 1.00 91.75 98 ARG A C 1
ATOM 792 O O . ARG A 1 98 ? 23.185 3.378 -6.648 1.00 91.75 98 ARG A O 1
ATOM 799 N N . TYR A 1 99 ? 25.099 2.215 -6.514 1.00 93.69 99 TYR A N 1
ATOM 800 C CA . TYR A 1 99 ? 24.665 1.421 -5.357 1.00 93.69 99 TYR A CA 1
ATOM 801 C C . TYR A 1 99 ? 24.450 2.266 -4.097 1.00 93.69 99 TYR A C 1
ATOM 803 O O . TYR A 1 99 ? 23.493 2.024 -3.366 1.00 93.69 99 TYR A O 1
ATOM 811 N N . GLN A 1 100 ? 25.303 3.263 -3.847 1.00 92.38 100 GLN A N 1
ATOM 812 C CA . GLN A 1 100 ? 25.153 4.170 -2.706 1.00 92.38 100 GLN A CA 1
ATOM 813 C C . GLN A 1 100 ? 23.863 4.987 -2.790 1.00 92.38 100 GLN A C 1
ATOM 815 O O . GLN A 1 100 ? 23.145 5.087 -1.797 1.00 92.38 100 GLN A O 1
ATOM 820 N N . GLU A 1 101 ? 23.544 5.534 -3.964 1.00 89.38 101 GLU A N 1
ATOM 821 C CA . GLU A 1 101 ? 22.312 6.299 -4.162 1.00 89.38 101 GLU A CA 1
ATOM 822 C C . GLU A 1 101 ? 21.065 5.423 -4.022 1.00 89.38 101 GLU A C 1
ATOM 824 O O . GLU A 1 101 ? 20.115 5.825 -3.350 1.00 89.38 101 GLU A O 1
ATOM 829 N N . LYS A 1 102 ? 21.087 4.198 -4.568 1.00 89.12 102 LYS A N 1
ATOM 830 C CA . LYS A 1 102 ? 20.003 3.229 -4.361 1.00 89.12 102 LYS A CA 1
ATOM 831 C C . LYS A 1 102 ? 19.785 2.929 -2.881 1.00 89.12 102 LYS A C 1
ATOM 833 O O . LYS A 1 102 ? 18.667 3.048 -2.390 1.00 89.12 102 LYS A O 1
ATOM 838 N N . LEU A 1 103 ? 20.853 2.585 -2.163 1.00 91.81 103 LEU A N 1
ATOM 839 C CA . LEU A 1 103 ? 20.771 2.245 -0.744 1.00 91.81 103 LEU A CA 1
ATOM 840 C C . LEU A 1 103 ? 20.244 3.420 0.091 1.00 91.81 103 LEU A C 1
ATOM 842 O O . LEU A 1 103 ? 19.404 3.224 0.966 1.00 91.81 103 LEU A O 1
ATOM 846 N N . LEU A 1 104 ? 20.711 4.640 -0.186 1.00 88.31 104 LEU A N 1
ATOM 847 C CA . LEU A 1 104 ? 20.237 5.841 0.499 1.00 88.31 104 LEU A CA 1
ATOM 848 C C . LEU A 1 104 ? 18.738 6.056 0.267 1.00 88.31 104 LEU A C 1
ATOM 850 O O . LEU A 1 104 ? 18.000 6.324 1.214 1.00 88.31 104 LEU A O 1
ATOM 854 N N . PHE A 1 105 ? 18.284 5.917 -0.979 1.00 85.56 105 PHE A N 1
ATOM 855 C CA . PHE A 1 105 ? 16.873 6.061 -1.314 1.00 85.56 105 PHE A CA 1
ATOM 856 C C . PHE A 1 105 ? 16.013 4.995 -0.621 1.00 85.56 105 PHE A C 1
ATOM 858 O O . PHE A 1 105 ? 14.970 5.315 -0.050 1.00 85.56 105 PHE A O 1
ATOM 865 N N . GLU A 1 106 ? 16.463 3.740 -0.606 1.00 87.12 106 GLU A N 1
ATOM 866 C CA . GLU A 1 106 ? 15.771 2.658 0.097 1.00 87.12 106 GLU A CA 1
ATOM 867 C C . GLU A 1 106 ? 15.663 2.947 1.602 1.00 87.12 106 GLU A C 1
ATOM 869 O O . GLU A 1 106 ? 14.578 2.842 2.171 1.00 87.12 106 GLU A O 1
ATOM 874 N N . GLN A 1 107 ? 16.751 3.386 2.242 1.00 88.69 107 GLN A N 1
ATOM 875 C CA . GLN A 1 107 ? 16.764 3.730 3.667 1.00 88.69 107 GLN A CA 1
ATOM 876 C C . GLN A 1 107 ? 15.801 4.871 4.009 1.00 88.69 107 GLN A C 1
ATOM 878 O O . GLN A 1 107 ? 15.074 4.785 5.000 1.00 88.69 107 GLN A O 1
ATOM 883 N N . LEU A 1 108 ? 15.775 5.931 3.196 1.00 83.44 108 LEU A N 1
ATOM 884 C CA . LEU A 1 108 ? 14.847 7.050 3.373 1.00 83.44 108 LEU A CA 1
ATOM 885 C C . LEU A 1 108 ? 13.392 6.585 3.244 1.00 83.44 108 LEU A C 1
ATOM 887 O O . LEU A 1 108 ? 12.567 6.894 4.104 1.00 83.44 108 LEU A O 1
ATOM 891 N N . THR A 1 109 ? 13.106 5.779 2.221 1.00 83.81 109 THR A N 1
ATOM 892 C CA . THR A 1 109 ? 11.781 5.197 1.968 1.00 83.81 109 THR A CA 1
ATOM 893 C C . THR A 1 109 ? 11.340 4.302 3.133 1.00 83.81 109 THR A C 1
ATOM 895 O O . THR A 1 109 ? 10.252 4.461 3.680 1.00 83.81 109 THR A O 1
ATOM 898 N N . GLN A 1 110 ? 12.197 3.397 3.608 1.00 87.31 110 GLN A N 1
ATOM 899 C CA . GLN A 1 110 ? 11.887 2.560 4.772 1.00 87.31 110 GLN A CA 1
ATOM 900 C C . GLN A 1 110 ? 11.675 3.395 6.046 1.00 87.31 110 GLN A C 1
ATOM 902 O O . GLN A 1 110 ? 10.786 3.091 6.846 1.00 87.31 110 GLN A O 1
ATOM 907 N N . GLY A 1 111 ? 12.463 4.460 6.227 1.00 84.81 111 GLY A N 1
ATOM 908 C CA . GLY A 1 111 ? 12.337 5.401 7.339 1.00 84.81 111 GLY A CA 1
ATOM 909 C C . GLY A 1 111 ? 10.984 6.111 7.358 1.00 84.81 111 GLY A C 1
ATOM 910 O O . GLY A 1 111 ? 10.293 6.095 8.378 1.00 84.81 111 GLY A O 1
ATOM 911 N N . GLU A 1 112 ? 10.558 6.664 6.224 1.00 85.62 112 GLU A N 1
ATOM 912 C CA . GLU A 1 112 ? 9.252 7.318 6.107 1.00 85.62 112 GLU A CA 1
ATOM 913 C C . GLU A 1 112 ? 8.095 6.326 6.330 1.00 85.62 112 GLU A C 1
ATOM 915 O O . GLU A 1 112 ? 7.140 6.656 7.044 1.00 85.62 112 GLU A O 1
ATOM 920 N N . LEU A 1 113 ? 8.190 5.093 5.812 1.00 87.38 113 LEU A N 1
ATOM 921 C CA . LEU A 1 113 ? 7.166 4.072 6.043 1.00 87.38 113 LEU A CA 1
ATOM 922 C C . LEU A 1 113 ? 7.057 3.725 7.532 1.00 87.38 113 LEU A C 1
ATOM 924 O O . LEU A 1 113 ? 5.956 3.637 8.082 1.00 87.38 113 LEU A O 1
ATOM 928 N N . ARG A 1 114 ? 8.202 3.554 8.200 1.00 88.38 114 ARG A N 1
ATOM 929 C CA . ARG A 1 114 ? 8.270 3.281 9.638 1.00 88.38 114 ARG A CA 1
ATOM 930 C C . ARG A 1 114 ? 7.633 4.408 10.447 1.00 88.38 114 ARG A C 1
ATOM 932 O O . ARG A 1 114 ? 6.823 4.135 11.335 1.00 88.38 114 ARG A O 1
ATOM 939 N N . ASP A 1 115 ? 7.964 5.660 10.149 1.00 85.75 115 ASP A N 1
ATOM 940 C CA . ASP A 1 115 ? 7.404 6.818 10.849 1.00 85.75 115 ASP A CA 1
ATOM 941 C C . ASP A 1 115 ? 5.890 6.924 10.654 1.00 85.75 115 ASP A C 1
ATOM 943 O O . ASP A 1 115 ? 5.151 7.242 11.595 1.00 85.75 115 ASP A O 1
ATOM 947 N N . PHE A 1 116 ? 5.408 6.617 9.449 1.00 87.31 116 PHE A N 1
ATOM 948 C CA . PHE A 1 116 ? 3.982 6.545 9.165 1.00 87.31 116 PHE A CA 1
ATOM 949 C C . PHE A 1 116 ? 3.306 5.429 9.973 1.00 87.31 116 PHE A C 1
ATOM 951 O O . PHE A 1 116 ? 2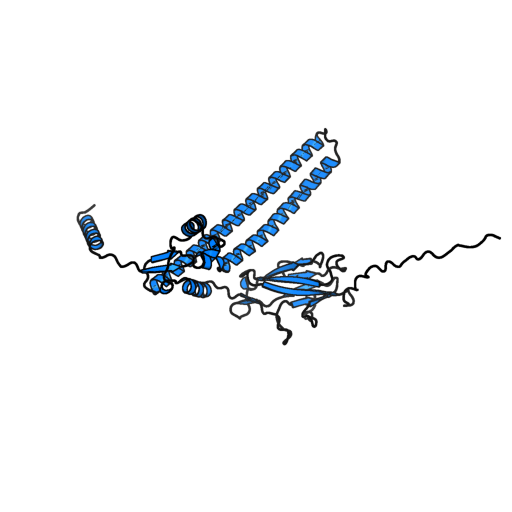.325 5.693 10.672 1.00 87.31 116 PHE A O 1
ATOM 958 N N . ALA A 1 117 ? 3.868 4.218 9.975 1.00 87.06 117 ALA A N 1
ATOM 959 C CA . ALA A 1 117 ? 3.363 3.089 10.756 1.00 87.06 117 ALA A CA 1
ATOM 960 C C . ALA A 1 117 ? 3.294 3.406 12.261 1.00 87.06 117 ALA A C 1
ATOM 962 O O . ALA A 1 117 ? 2.283 3.129 12.907 1.00 87.06 117 ALA A O 1
ATOM 963 N N . ILE A 1 118 ? 4.313 4.073 12.820 1.00 87.50 118 ILE A N 1
ATOM 964 C CA . ILE A 1 118 ? 4.320 4.517 14.225 1.00 87.50 118 ILE A CA 1
ATOM 965 C C . ILE A 1 118 ? 3.174 5.497 14.501 1.00 87.50 118 ILE A C 1
ATOM 967 O O . ILE A 1 118 ? 2.510 5.398 15.538 1.00 87.50 118 ILE A O 1
ATOM 971 N N . LYS A 1 119 ? 2.922 6.453 13.597 1.00 87.94 119 LYS A N 1
ATOM 972 C CA . LYS A 1 119 ? 1.799 7.396 13.730 1.00 87.94 119 LYS A CA 1
ATOM 973 C C . LYS A 1 119 ? 0.456 6.664 13.707 1.00 87.94 119 LYS A C 1
ATOM 975 O O . LYS A 1 119 ? -0.381 6.937 14.569 1.00 87.94 119 LYS A O 1
ATOM 980 N N . ARG A 1 120 ? 0.269 5.713 12.783 1.00 89.12 120 ARG A N 1
ATOM 981 C CA . ARG A 1 120 ? -0.948 4.885 12.694 1.00 89.12 120 ARG A CA 1
ATOM 982 C C . ARG A 1 120 ? -1.162 4.053 13.956 1.00 89.12 120 ARG A C 1
ATOM 984 O O . ARG A 1 120 ? -2.239 4.107 14.543 1.00 89.12 120 ARG A O 1
ATOM 991 N N . PHE A 1 121 ? -0.118 3.386 14.445 1.00 92.75 121 PHE A N 1
ATOM 992 C CA . PHE A 1 121 ? -0.175 2.623 15.690 1.00 92.75 121 PHE A CA 1
ATOM 993 C C . PHE A 1 121 ? -0.571 3.493 16.889 1.00 92.75 121 PHE A C 1
ATOM 995 O O . PHE A 1 121 ? -1.461 3.125 17.651 1.00 92.75 121 PHE A O 1
ATOM 1002 N N . LYS A 1 122 ? 0.034 4.680 17.048 1.00 91.94 122 LYS A N 1
ATOM 1003 C CA . LYS A 1 122 ? -0.334 5.614 18.128 1.00 91.94 122 LYS A CA 1
ATOM 1004 C C . LYS A 1 122 ? -1.802 6.035 18.047 1.00 91.94 122 LYS A C 1
ATOM 1006 O O . LYS A 1 122 ? -2.463 6.108 19.080 1.00 91.94 122 LYS A O 1
ATOM 1011 N N . ALA A 1 123 ? -2.308 6.289 16.842 1.00 90.00 123 ALA A N 1
ATOM 1012 C CA . ALA A 1 123 ? -3.704 6.649 16.632 1.00 90.00 123 ALA A CA 1
ATOM 1013 C C . ALA A 1 123 ? -4.647 5.501 17.032 1.00 90.00 123 ALA A C 1
ATOM 1015 O O . ALA A 1 123 ? -5.572 5.723 17.813 1.00 90.00 123 ALA A O 1
ATOM 1016 N N . LEU A 1 124 ? -4.372 4.272 16.574 1.00 93.31 124 LEU A N 1
ATOM 1017 C CA . LEU A 1 124 ? -5.117 3.066 16.963 1.00 93.31 124 LEU A CA 1
ATOM 1018 C C . LEU A 1 124 ? -5.080 2.841 18.478 1.00 93.31 124 LEU A C 1
ATOM 1020 O O . LEU A 1 124 ? -6.106 2.551 19.086 1.00 93.31 124 LEU A O 1
ATOM 1024 N N . ARG A 1 125 ? -3.914 3.025 19.106 1.00 94.38 125 ARG A N 1
ATOM 1025 C CA . ARG A 1 125 ? -3.747 2.870 20.556 1.00 94.38 125 ARG A CA 1
ATOM 1026 C C . ARG A 1 125 ? -4.580 3.873 21.348 1.00 94.38 125 ARG A C 1
ATOM 1028 O O . ARG A 1 125 ? -5.193 3.497 22.341 1.00 94.38 125 ARG A O 1
ATOM 1035 N N . ASN A 1 126 ? -4.614 5.133 20.919 1.00 94.12 126 ASN A N 1
ATOM 1036 C CA . ASN A 1 126 ? -5.443 6.153 21.562 1.00 94.12 126 ASN A CA 1
ATOM 1037 C C . ASN A 1 126 ? -6.934 5.823 21.407 1.00 94.12 126 ASN A C 1
ATOM 1039 O O . ASN A 1 126 ? -7.674 5.871 22.382 1.00 94.12 126 ASN A O 1
ATOM 1043 N N . LEU A 1 127 ? -7.348 5.390 20.214 1.00 94.50 127 LEU A N 1
ATOM 1044 C CA . LEU A 1 127 ? -8.725 4.981 19.952 1.00 94.50 127 LEU A CA 1
ATOM 1045 C C . LEU A 1 127 ? -9.157 3.794 20.825 1.00 94.50 127 LEU A C 1
ATOM 1047 O O . LEU A 1 127 ? -10.262 3.782 21.366 1.00 94.50 127 LEU A O 1
ATOM 1051 N N . ALA A 1 128 ? -8.270 2.811 20.980 1.00 96.19 128 ALA A N 1
ATOM 1052 C CA . ALA A 1 128 ? -8.469 1.680 21.872 1.00 96.19 128 ALA A CA 1
ATOM 1053 C C . ALA A 1 128 ? -8.597 2.109 23.335 1.00 96.19 128 ALA A C 1
ATOM 1055 O O . ALA A 1 128 ? -9.485 1.618 24.026 1.00 96.19 128 ALA A O 1
ATOM 1056 N N . ALA A 1 129 ? -7.759 3.041 23.798 1.00 95.38 129 ALA A N 1
ATOM 1057 C CA . ALA A 1 129 ? -7.849 3.580 25.152 1.00 95.38 129 ALA A CA 1
ATOM 1058 C C . ALA A 1 129 ? -9.191 4.291 25.400 1.00 95.38 129 ALA A C 1
ATOM 1060 O O . ALA A 1 129 ? -9.804 4.081 26.447 1.00 95.38 129 ALA A O 1
ATOM 1061 N N . ASP A 1 130 ? -9.679 5.065 24.428 1.00 95.31 130 ASP A N 1
ATOM 1062 C CA . ASP A 1 130 ? -10.979 5.736 24.521 1.00 95.31 130 ASP A CA 1
ATOM 1063 C C . ASP A 1 130 ? -12.129 4.719 24.594 1.00 95.31 130 ASP A C 1
ATOM 1065 O O . ASP A 1 130 ? -12.963 4.790 25.493 1.00 95.31 130 ASP A O 1
ATOM 1069 N N . ILE A 1 131 ? -12.141 3.713 23.709 1.00 96.12 131 ILE A N 1
ATOM 1070 C CA . ILE A 1 131 ? -13.166 2.651 23.714 1.00 96.12 131 ILE A CA 1
ATOM 1071 C C . ILE A 1 131 ? -13.123 1.841 25.013 1.00 96.12 131 ILE A C 1
ATOM 1073 O O . ILE A 1 131 ? -14.166 1.495 25.569 1.00 96.12 131 ILE A O 1
ATOM 1077 N N . ALA A 1 132 ? -11.924 1.517 25.497 1.00 95.88 132 ALA A N 1
ATOM 1078 C CA . ALA A 1 132 ? -11.742 0.790 26.742 1.00 95.88 132 ALA A CA 1
ATOM 1079 C C . ALA A 1 132 ? -12.337 1.578 27.918 1.00 95.88 132 ALA A C 1
ATOM 1081 O O . ALA A 1 132 ? -13.116 1.030 28.699 1.00 95.88 132 ALA A O 1
ATOM 1082 N N . LYS A 1 133 ? -12.048 2.882 27.990 1.00 94.62 133 LYS A N 1
ATOM 1083 C CA . LYS A 1 133 ? -12.598 3.781 29.006 1.00 94.62 133 LYS A CA 1
ATOM 1084 C C . LYS A 1 133 ? -14.124 3.872 28.930 1.00 94.62 133 LYS A C 1
ATOM 1086 O O . LYS A 1 133 ? -14.774 3.757 29.967 1.00 94.62 133 LYS A O 1
ATOM 1091 N N . ASP A 1 134 ? -14.690 4.010 27.730 1.00 95.06 134 ASP A N 1
ATOM 1092 C CA . ASP A 1 134 ? -16.145 4.051 27.508 1.00 95.06 134 ASP A CA 1
ATOM 1093 C C . ASP A 1 134 ? -16.836 2.764 27.995 1.00 95.06 134 ASP A C 1
ATOM 1095 O O . ASP A 1 134 ? -17.959 2.798 28.495 1.00 95.06 134 ASP A O 1
ATOM 1099 N N . LYS A 1 135 ? -16.144 1.621 27.904 1.00 94.25 135 LYS A N 1
ATOM 1100 C CA . LYS A 1 135 ? -16.612 0.316 28.396 1.00 94.25 135 LYS A CA 1
ATOM 1101 C C . LYS A 1 135 ? -16.259 0.034 29.867 1.00 94.25 135 LYS A C 1
ATOM 1103 O O . LYS A 1 135 ? -16.562 -1.045 30.372 1.00 94.25 135 LYS A O 1
ATOM 1108 N N . GLY A 1 136 ? -15.646 0.984 30.574 1.00 94.00 136 GLY A N 1
ATOM 1109 C CA . GLY A 1 136 ? -15.314 0.862 31.996 1.00 94.00 136 GLY A CA 1
ATOM 1110 C C . GLY A 1 136 ? -14.052 0.048 32.305 1.00 94.00 136 GLY A C 1
ATOM 1111 O O . GLY A 1 136 ? -13.892 -0.404 33.444 1.00 94.00 136 GLY A O 1
ATOM 1112 N N . TYR A 1 137 ? -13.171 -0.140 31.323 1.00 94.75 137 TYR A N 1
ATOM 1113 C CA . TYR A 1 137 ? -11.830 -0.696 31.506 1.00 94.75 137 TYR A CA 1
ATOM 1114 C C . TYR A 1 137 ? -10.832 0.402 31.901 1.00 94.75 137 TYR A C 1
ATOM 1116 O O . TYR A 1 137 ? -10.994 1.570 31.546 1.00 94.75 137 TYR A O 1
ATOM 1124 N N . ASN A 1 138 ? -9.789 0.027 32.641 1.00 91.19 138 ASN A N 1
ATOM 1125 C CA . ASN A 1 138 ? -8.716 0.928 33.082 1.00 91.19 138 ASN A CA 1
ATOM 1126 C C . ASN A 1 138 ? -7.325 0.517 32.571 1.00 91.19 138 ASN A C 1
ATOM 1128 O O . ASN A 1 138 ? -6.355 1.235 32.807 1.00 91.19 138 ASN A O 1
ATOM 1132 N N . GLU A 1 139 ? -7.232 -0.597 31.846 1.00 91.50 139 GLU A N 1
ATOM 1133 C CA . GLU A 1 139 ? -6.004 -1.106 31.242 1.00 91.50 139 GLU A CA 1
ATOM 1134 C C . GLU A 1 139 ? -6.311 -1.672 29.851 1.00 91.50 139 GLU A C 1
ATOM 1136 O O . GLU A 1 139 ? -7.354 -2.291 29.644 1.00 91.50 139 GLU A O 1
ATOM 1141 N N . VAL A 1 140 ? -5.403 -1.458 28.896 1.00 92.81 140 VAL A N 1
ATOM 1142 C CA . VAL A 1 140 ? -5.471 -2.049 27.553 1.00 92.81 140 VAL A CA 1
ATOM 1143 C C . VAL A 1 140 ? -4.185 -2.820 27.313 1.00 92.81 140 VAL A C 1
ATOM 1145 O O . VAL A 1 140 ? -3.103 -2.232 27.362 1.00 92.81 140 VAL A O 1
ATOM 1148 N N . LEU A 1 141 ? -4.298 -4.116 27.037 1.00 92.25 141 LEU A N 1
ATOM 1149 C CA . LEU A 1 141 ? -3.165 -4.975 26.704 1.00 92.25 141 LEU A CA 1
ATOM 1150 C C . LEU A 1 141 ? -3.208 -5.392 25.236 1.00 92.25 141 LEU A C 1
ATOM 1152 O O . LEU A 1 141 ? -4.274 -5.646 24.674 1.00 92.25 141 LEU A O 1
ATOM 1156 N N . ASN A 1 142 ? -2.024 -5.475 24.626 1.00 91.00 142 ASN A N 1
ATOM 1157 C CA . ASN A 1 142 ? -1.891 -6.038 23.290 1.00 91.00 142 ASN A CA 1
ATOM 1158 C C . ASN A 1 142 ? -2.038 -7.560 23.354 1.00 91.00 142 ASN A C 1
ATOM 1160 O O . ASN A 1 142 ? -1.389 -8.208 24.177 1.00 91.00 142 ASN A O 1
ATOM 1164 N N . MET A 1 143 ? -2.822 -8.124 22.449 1.00 90.75 143 MET A N 1
ATOM 1165 C CA . MET A 1 143 ? -2.949 -9.563 22.229 1.00 90.75 143 MET A CA 1
ATOM 1166 C C . MET A 1 143 ? -2.686 -9.915 20.766 1.00 90.75 143 MET A C 1
ATOM 1168 O O . MET A 1 143 ? -2.537 -9.032 19.926 1.00 90.75 143 MET A O 1
ATOM 1172 N N . VAL A 1 144 ? -2.639 -11.208 20.468 1.00 86.12 144 VAL A N 1
ATOM 1173 C CA . VAL A 1 144 ? -2.678 -11.733 19.103 1.00 86.12 144 VAL A CA 1
ATOM 1174 C C . VAL A 1 144 ? -3.817 -12.745 19.063 1.00 86.12 144 VAL A C 1
ATOM 1176 O O . VAL A 1 144 ? -3.776 -13.727 19.800 1.00 86.12 144 VAL A O 1
ATOM 1179 N N . ARG A 1 145 ? -4.846 -12.494 18.246 1.00 84.56 145 ARG A N 1
ATOM 1180 C CA . ARG A 1 145 ? -6.014 -13.385 18.122 1.00 84.56 145 ARG A CA 1
ATOM 1181 C C . ARG A 1 145 ? -5.653 -14.691 17.417 1.00 84.56 145 ARG A C 1
ATOM 1183 O O . ARG A 1 145 ? -6.053 -15.757 17.866 1.00 84.56 145 ARG A O 1
ATOM 1190 N N . ASN A 1 146 ? -4.879 -14.586 16.337 1.00 79.06 146 ASN A N 1
ATOM 1191 C CA . ASN A 1 146 ? -4.447 -15.712 15.513 1.00 79.06 146 ASN A CA 1
ATOM 1192 C C . ASN A 1 146 ? -2.941 -15.916 15.677 1.00 79.06 146 ASN A C 1
ATOM 1194 O O . ASN A 1 146 ? -2.142 -15.311 14.961 1.00 79.06 146 ASN A O 1
ATOM 1198 N N . ILE A 1 147 ? -2.550 -16.747 16.642 1.00 71.12 147 ILE A N 1
ATOM 1199 C CA . ILE A 1 147 ? -1.136 -17.027 16.937 1.00 71.12 147 ILE A CA 1
ATOM 1200 C C . ILE A 1 147 ? -0.447 -17.677 15.729 1.00 71.12 147 ILE A C 1
ATOM 120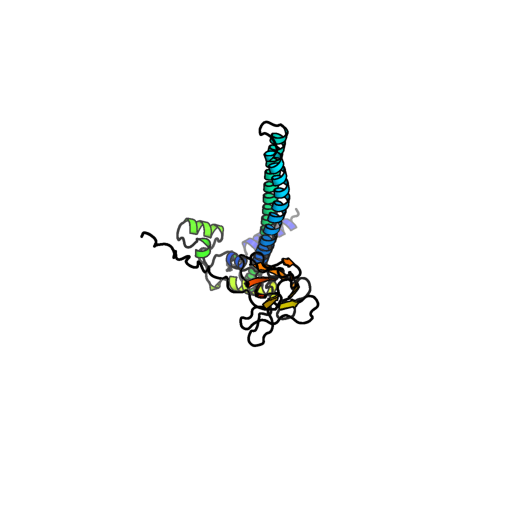2 O O . ILE A 1 147 ? 0.679 -17.304 15.405 1.00 71.12 147 ILE A O 1
ATOM 1206 N N . ASP A 1 148 ? -1.160 -18.529 14.990 1.00 70.56 148 ASP A N 1
ATOM 1207 C CA . ASP A 1 148 ? -0.655 -19.206 13.788 1.00 70.56 148 ASP A CA 1
ATOM 1208 C C . ASP A 1 148 ? -0.152 -18.231 12.712 1.00 70.56 148 ASP A C 1
ATOM 1210 O O . ASP A 1 148 ? 0.786 -18.536 11.974 1.00 70.56 148 ASP A O 1
ATOM 1214 N N . GLU A 1 149 ? -0.731 -17.025 12.638 1.00 67.44 149 GLU A N 1
ATOM 1215 C CA . GLU A 1 149 ? -0.285 -15.982 11.707 1.00 67.44 149 GLU A CA 1
ATOM 1216 C C . GLU A 1 149 ? 1.065 -15.360 12.086 1.00 67.44 149 GLU A C 1
ATOM 1218 O O . GLU A 1 149 ? 1.680 -14.681 11.260 1.00 67.44 149 GLU A O 1
ATOM 1223 N N . VAL A 1 150 ? 1.495 -15.516 13.337 1.00 66.00 150 VAL A N 1
ATOM 1224 C CA . VAL A 1 150 ? 2.771 -15.004 13.850 1.00 66.00 150 VAL A CA 1
ATOM 1225 C C . VAL A 1 150 ? 3.826 -16.103 13.841 1.00 66.00 150 VAL A C 1
ATOM 1227 O O . VAL A 1 150 ? 4.978 -15.830 13.524 1.00 66.00 150 VAL A O 1
ATOM 1230 N N . THR A 1 151 ? 3.431 -17.336 14.144 1.00 65.06 151 THR A N 1
ATOM 1231 C CA . THR A 1 151 ? 4.342 -18.470 14.347 1.00 65.06 151 THR A CA 1
ATOM 1232 C C . THR A 1 151 ? 4.543 -19.319 13.091 1.00 65.06 151 THR A C 1
ATOM 1234 O O . THR A 1 151 ? 5.336 -20.258 13.098 1.00 65.06 151 THR A O 1
ATOM 1237 N N . GLY A 1 152 ? 3.819 -19.025 12.004 1.00 65.00 152 GLY A N 1
ATOM 1238 C CA . GLY A 1 152 ? 3.871 -19.817 10.773 1.00 65.00 152 GLY A CA 1
ATOM 1239 C C . GLY A 1 152 ? 3.331 -21.240 10.951 1.00 65.00 152 GLY A C 1
ATOM 1240 O O . GLY A 1 152 ? 3.737 -22.138 10.215 1.00 65.00 152 GLY A O 1
ATOM 1241 N N . GLY A 1 153 ? 2.452 -21.451 11.939 1.00 61.78 153 GLY A N 1
ATOM 1242 C CA . GLY A 1 153 ? 1.881 -22.758 12.275 1.00 61.78 153 GLY A CA 1
ATOM 1243 C C . GLY A 1 153 ? 2.836 -23.705 13.011 1.00 61.78 153 GLY A C 1
ATOM 1244 O O . GLY A 1 153 ? 2.597 -24.911 13.028 1.00 61.78 153 GLY A O 1
ATOM 1245 N N . GLN A 1 154 ? 3.932 -23.195 13.581 1.00 61.84 154 GLN A N 1
ATOM 1246 C CA . GLN A 1 154 ? 4.820 -23.980 14.440 1.00 61.84 154 GLN A CA 1
ATOM 1247 C C . GLN A 1 154 ? 4.372 -23.881 15.906 1.00 61.84 154 GLN A C 1
ATOM 1249 O O . GLN A 1 154 ? 4.211 -22.783 16.430 1.00 61.84 154 GLN A O 1
ATOM 1254 N N . ASP A 1 155 ? 4.221 -25.031 16.567 1.00 62.47 155 ASP A N 1
ATOM 1255 C CA . ASP A 1 155 ? 3.875 -25.161 17.995 1.00 62.47 155 ASP A CA 1
ATOM 1256 C C . ASP A 1 155 ? 5.128 -25.430 18.852 1.00 62.47 155 ASP A C 1
ATOM 1258 O O . ASP A 1 155 ? 5.192 -26.381 19.636 1.00 62.47 155 ASP A O 1
ATOM 1262 N N . ASP A 1 156 ? 6.184 -24.635 18.671 1.00 72.38 156 ASP A N 1
ATOM 1263 C CA . ASP A 1 156 ? 7.439 -24.805 19.406 1.00 72.38 156 ASP A CA 1
ATOM 1264 C C . ASP A 1 156 ? 7.758 -23.634 20.357 1.00 72.38 156 ASP A C 1
ATOM 1266 O O . ASP A 1 156 ? 7.053 -22.631 20.469 1.00 72.38 156 ASP A O 1
ATOM 1270 N N . PHE A 1 157 ? 8.837 -23.768 21.126 1.00 70.75 157 PHE A N 1
ATOM 1271 C CA . PHE A 1 157 ? 9.250 -22.723 22.064 1.00 70.75 157 PHE A CA 1
ATOM 1272 C C . PHE A 1 157 ? 9.653 -21.418 21.352 1.00 70.75 157 PHE A C 1
ATOM 1274 O O . PHE A 1 157 ? 9.533 -20.343 21.941 1.00 70.75 157 PHE A O 1
ATOM 1281 N N . GLN A 1 158 ? 10.098 -21.486 20.091 1.00 70.62 158 GLN A N 1
ATOM 1282 C CA . GLN A 1 158 ? 10.428 -20.293 19.310 1.00 70.62 158 GLN A CA 1
ATOM 1283 C C . GLN A 1 158 ? 9.164 -19.516 18.943 1.00 70.62 158 GLN A C 1
ATOM 1285 O O . GLN A 1 158 ? 9.156 -18.292 19.058 1.00 70.62 158 GLN A O 1
ATOM 1290 N N . ALA A 1 159 ? 8.083 -20.213 18.603 1.00 65.00 159 ALA A N 1
ATOM 1291 C CA . ALA A 1 159 ? 6.767 -19.631 18.383 1.00 65.00 159 ALA A CA 1
ATOM 1292 C C . ALA A 1 159 ? 6.248 -18.865 19.617 1.00 65.00 159 ALA A C 1
ATOM 1294 O O . ALA A 1 159 ? 5.836 -17.709 19.506 1.00 65.00 159 ALA A O 1
ATOM 1295 N N . LEU A 1 160 ? 6.380 -19.442 20.816 1.00 65.06 160 LEU A N 1
ATOM 1296 C CA . LEU A 1 160 ? 6.060 -18.764 22.083 1.00 65.06 160 LEU A CA 1
ATOM 1297 C C . LEU A 1 160 ? 6.942 -17.534 22.340 1.00 65.06 160 LEU A C 1
ATOM 1299 O O . LEU A 1 160 ? 6.451 -16.499 22.793 1.00 65.06 160 LEU A O 1
ATOM 1303 N N . GLN A 1 161 ? 8.242 -17.612 22.045 1.00 70.00 161 GLN A N 1
ATOM 1304 C CA . GLN A 1 161 ? 9.144 -16.463 22.163 1.00 70.00 161 GLN A CA 1
ATOM 1305 C C . GLN A 1 161 ? 8.767 -15.341 21.188 1.00 70.00 161 GLN A C 1
ATOM 1307 O O . GLN A 1 161 ? 8.727 -14.178 21.586 1.00 70.00 161 GLN A O 1
ATOM 1312 N N . GLN A 1 162 ? 8.448 -15.675 19.936 1.00 69.69 162 GLN A N 1
ATOM 1313 C CA . GLN A 1 162 ? 7.995 -14.713 18.929 1.00 69.69 162 GLN A CA 1
ATOM 1314 C C . GLN A 1 162 ? 6.664 -14.068 19.320 1.00 69.69 162 GLN A C 1
ATOM 1316 O O . GLN A 1 162 ? 6.516 -12.851 19.203 1.00 69.69 162 GLN A O 1
ATOM 1321 N N . GLN A 1 163 ? 5.730 -14.849 19.862 1.00 67.06 163 GLN A N 1
ATOM 1322 C CA . GLN A 1 163 ? 4.480 -14.323 20.397 1.00 67.06 163 GLN A CA 1
ATOM 1323 C C . GLN A 1 163 ? 4.738 -13.351 21.550 1.00 67.06 163 GLN A C 1
ATOM 1325 O O . GLN A 1 163 ? 4.206 -12.246 21.521 1.00 67.06 163 GLN A O 1
ATOM 1330 N N . LEU A 1 164 ? 5.589 -13.705 22.520 1.00 73.81 164 LEU A N 1
ATOM 1331 C CA . LEU A 1 164 ? 5.895 -12.853 23.678 1.00 73.81 164 LEU A CA 1
ATOM 1332 C C . LEU A 1 164 ? 6.631 -11.555 23.315 1.00 73.81 164 LEU A C 1
ATOM 1334 O O . LEU A 1 164 ? 6.525 -10.569 24.045 1.00 73.81 164 LEU A O 1
ATOM 1338 N N . LEU A 1 165 ? 7.339 -11.520 22.182 1.00 76.44 165 LEU A N 1
ATOM 1339 C CA . LEU A 1 165 ? 7.915 -10.284 21.641 1.00 76.44 165 LEU A CA 1
ATOM 1340 C C . LEU A 1 165 ? 6.843 -9.306 21.139 1.00 76.44 165 LEU A C 1
ATOM 1342 O O . LEU A 1 165 ? 7.071 -8.096 21.137 1.00 76.44 165 LEU A O 1
ATOM 1346 N N . VAL A 1 166 ? 5.686 -9.816 20.713 1.00 71.88 166 VAL A N 1
ATOM 1347 C CA . VAL A 1 166 ? 4.596 -9.022 20.129 1.00 71.88 166 VAL A CA 1
ATOM 1348 C C . VAL A 1 166 ? 3.491 -8.755 21.151 1.00 71.88 166 VAL A C 1
ATOM 1350 O O . VAL A 1 166 ? 2.987 -7.635 21.238 1.00 71.88 166 VAL A O 1
ATOM 1353 N N . SER A 1 167 ? 3.120 -9.750 21.954 1.00 79.12 167 SER A N 1
ATOM 1354 C CA . SER A 1 167 ? 2.056 -9.677 22.947 1.00 79.12 167 SER A CA 1
ATOM 1355 C C . SER A 1 167 ? 2.452 -10.355 24.264 1.00 79.12 167 SER A C 1
ATOM 1357 O O . SER A 1 167 ? 2.839 -11.520 24.266 1.00 79.12 167 SER A O 1
ATOM 1359 N N . PRO A 1 168 ? 2.250 -9.685 25.412 1.00 80.44 168 PRO A N 1
ATOM 1360 C CA . PRO A 1 168 ? 2.432 -10.305 26.722 1.00 80.44 168 PRO A CA 1
ATOM 1361 C C . PRO A 1 168 ? 1.274 -11.238 27.135 1.00 80.44 168 PRO A C 1
ATOM 1363 O O . PRO A 1 168 ? 1.299 -11.770 28.243 1.00 80.44 168 PRO A O 1
ATOM 1366 N N . VAL A 1 169 ? 0.237 -11.405 26.306 1.00 81.94 169 VAL A N 1
ATOM 1367 C CA . VAL A 1 169 ? -1.001 -12.119 26.649 1.00 81.94 169 VAL A CA 1
ATOM 1368 C C . VAL A 1 169 ? -1.073 -13.437 25.879 1.00 81.94 169 VAL A C 1
ATOM 1370 O O . VAL A 1 169 ? -1.199 -13.446 24.657 1.00 81.94 169 VAL A O 1
ATOM 1373 N N . LEU A 1 170 ? -1.014 -14.553 26.610 1.00 77.06 170 LEU A N 1
ATOM 1374 C CA . LEU A 1 170 ? -1.161 -15.905 26.048 1.00 77.06 170 LEU A CA 1
ATOM 1375 C C . LEU A 1 170 ? -2.618 -16.381 26.040 1.00 77.06 170 LEU A C 1
ATOM 1377 O O . LEU A 1 170 ? -3.029 -17.105 25.143 1.00 77.06 170 LEU A O 1
ATOM 1381 N N . TYR A 1 171 ? -3.394 -15.953 27.036 1.00 79.75 171 TYR A N 1
ATOM 1382 C CA . TYR A 1 171 ? -4.804 -16.289 27.196 1.00 79.75 171 TYR A CA 1
ATOM 1383 C C . TYR A 1 171 ? -5.591 -15.015 27.469 1.00 79.75 171 TYR A C 1
ATOM 1385 O O . TYR A 1 171 ? -5.180 -14.194 28.291 1.00 79.75 171 TYR A O 1
ATOM 1393 N N . PHE A 1 172 ? -6.723 -14.861 26.792 1.00 85.31 172 PHE A N 1
ATOM 1394 C CA . PHE A 1 172 ? -7.619 -13.727 26.963 1.00 85.31 172 PHE A CA 1
ATOM 1395 C C . PHE A 1 172 ? -9.073 -14.185 26.932 1.00 85.31 172 PHE A C 1
ATOM 1397 O O . PHE A 1 172 ? -9.423 -15.184 26.303 1.00 85.31 172 PHE A O 1
ATOM 1404 N N . GLU A 1 173 ? -9.932 -13.434 27.609 1.00 86.50 173 GLU A N 1
ATOM 1405 C CA . GLU A 1 173 ? -11.371 -13.657 27.558 1.00 86.50 173 GLU A CA 1
ATOM 1406 C C . GLU A 1 173 ? -11.970 -12.868 26.394 1.00 86.50 173 GLU A C 1
ATOM 1408 O O . GLU A 1 173 ? -11.845 -11.643 26.330 1.00 86.50 173 GLU A O 1
ATOM 1413 N N . ALA A 1 174 ? -12.674 -13.555 25.491 1.00 88.44 174 ALA A N 1
ATOM 1414 C CA . ALA A 1 174 ? -13.276 -12.936 24.308 1.00 88.44 174 ALA A CA 1
ATOM 1415 C C . ALA A 1 174 ? -14.270 -11.805 24.648 1.00 88.44 174 ALA A C 1
ATOM 1417 O O . ALA A 1 174 ? -14.445 -10.879 23.865 1.00 88.44 174 ALA A O 1
ATOM 1418 N N . ALA A 1 175 ? -14.890 -11.828 25.834 1.00 91.62 175 ALA A N 1
ATOM 1419 C CA . ALA A 1 175 ? -15.785 -10.761 26.294 1.00 91.62 175 ALA A CA 1
ATOM 1420 C C . ALA A 1 175 ? -15.066 -9.416 26.540 1.00 91.62 175 ALA A C 1
ATOM 1422 O O . ALA A 1 175 ? -15.695 -8.354 26.522 1.00 91.62 175 ALA A O 1
ATOM 1423 N N . HIS A 1 176 ? -13.752 -9.459 26.767 1.00 93.31 176 HIS A N 1
ATOM 1424 C CA . HIS A 1 176 ? -12.898 -8.301 27.029 1.00 93.31 176 HIS A CA 1
ATOM 1425 C C . HIS A 1 176 ? -12.078 -7.878 25.804 1.00 93.31 176 HIS A C 1
ATOM 1427 O O . HIS A 1 176 ? -11.351 -6.883 25.848 1.00 93.31 176 HIS A O 1
ATOM 1433 N N . ASP A 1 177 ? -12.223 -8.599 24.695 1.00 94.75 177 ASP A N 1
ATOM 1434 C CA . ASP A 1 177 ? -11.670 -8.234 23.403 1.00 94.75 177 ASP A CA 1
ATOM 1435 C C . ASP A 1 177 ? -12.458 -7.064 22.796 1.00 94.75 177 ASP A C 1
ATOM 1437 O O . ASP A 1 177 ? -13.670 -7.133 22.579 1.00 94.75 177 ASP A O 1
ATOM 1441 N N . ILE A 1 178 ? -11.766 -5.960 22.522 1.00 96.62 178 ILE A N 1
ATOM 1442 C CA . ILE A 1 178 ? -12.362 -4.773 21.900 1.00 96.62 178 ILE A CA 1
ATOM 1443 C C . ILE A 1 178 ? -11.836 -4.519 20.484 1.00 96.62 178 ILE A C 1
ATOM 1445 O O . ILE A 1 178 ? -12.163 -3.483 19.910 1.00 96.62 178 ILE A O 1
ATOM 1449 N N . THR A 1 179 ? -11.057 -5.433 19.903 1.00 95.62 179 THR A N 1
ATOM 1450 C CA . THR A 1 179 ? -10.391 -5.250 18.602 1.00 95.62 179 THR A CA 1
ATOM 1451 C C . THR A 1 179 ? -11.384 -4.884 17.498 1.00 95.62 179 THR A C 1
ATOM 1453 O O . THR A 1 179 ? -11.155 -3.911 16.786 1.00 95.62 179 THR A O 1
ATOM 1456 N N . ASP A 1 180 ? -12.525 -5.574 17.389 1.00 95.25 180 ASP A N 1
ATOM 1457 C CA . ASP A 1 180 ? -13.523 -5.269 16.348 1.00 95.25 180 ASP A CA 1
ATOM 1458 C C . ASP A 1 180 ? -14.194 -3.909 16.566 1.00 95.25 180 ASP A C 1
ATOM 1460 O O . ASP A 1 180 ? -14.444 -3.178 15.611 1.00 95.25 180 ASP A O 1
ATOM 1464 N N . ALA A 1 181 ? -14.410 -3.514 17.824 1.00 95.12 181 ALA A N 1
ATOM 1465 C CA . ALA A 1 181 ? -14.934 -2.188 18.141 1.00 95.12 181 ALA A CA 1
ATOM 1466 C C . ALA A 1 181 ? -13.926 -1.083 17.778 1.00 95.12 181 ALA A C 1
ATOM 1468 O O . ALA A 1 181 ? -14.314 -0.017 17.296 1.00 95.12 181 ALA A O 1
ATOM 1469 N N . VAL A 1 182 ? -12.626 -1.336 17.986 1.00 94.62 182 VAL A N 1
ATOM 1470 C CA . VAL A 1 182 ? -11.551 -0.438 17.540 1.00 94.62 182 VAL A CA 1
ATOM 1471 C C . VAL A 1 182 ? -11.535 -0.363 16.021 1.00 94.62 182 VAL A C 1
ATOM 1473 O O . VAL A 1 182 ? -11.487 0.744 15.490 1.00 94.62 182 VAL A O 1
ATOM 1476 N N . LYS A 1 183 ? -11.636 -1.503 15.330 1.00 92.31 183 LYS A N 1
ATOM 1477 C CA . LYS A 1 183 ? -11.692 -1.575 13.868 1.00 92.31 183 LYS A CA 1
ATOM 1478 C C . LYS A 1 183 ? -12.862 -0.775 13.305 1.00 92.31 183 LYS A C 1
ATOM 1480 O O . LYS A 1 183 ? -12.648 0.110 12.489 1.00 92.31 183 LYS A O 1
ATOM 1485 N N . GLU A 1 184 ? -14.076 -1.012 13.790 1.00 90.81 184 GLU A N 1
ATOM 1486 C CA . GLU A 1 184 ? -15.279 -0.322 13.317 1.00 90.81 184 GLU A CA 1
ATOM 1487 C C . GLU A 1 184 ? -15.175 1.198 13.528 1.00 90.81 184 GLU A C 1
ATOM 1489 O O . GLU A 1 184 ? -15.504 1.995 12.647 1.00 90.81 184 GLU A O 1
ATOM 1494 N N . LYS A 1 185 ? -14.681 1.635 14.694 1.00 89.62 185 LYS A N 1
ATOM 1495 C CA . LYS A 1 185 ? -14.501 3.066 14.976 1.00 89.62 185 LYS A CA 1
ATOM 1496 C C . LYS A 1 185 ? -13.367 3.661 14.133 1.00 89.62 185 LYS A C 1
ATOM 1498 O O . LYS A 1 185 ? -13.502 4.785 13.656 1.00 89.62 185 LYS A O 1
ATOM 1503 N N . ALA A 1 186 ? -12.288 2.914 13.904 1.00 87.75 186 ALA A N 1
ATOM 1504 C CA . ALA A 1 186 ? -11.191 3.305 13.025 1.00 87.75 186 ALA A CA 1
ATOM 1505 C C . ALA A 1 186 ? -11.673 3.456 11.577 1.00 87.75 186 ALA A C 1
ATOM 1507 O O . ALA A 1 186 ? -11.358 4.455 10.944 1.00 87.75 186 ALA A O 1
ATOM 1508 N N . GLU A 1 187 ? -12.501 2.542 11.076 1.00 84.31 187 GLU A N 1
ATOM 1509 C CA . GLU A 1 187 ? -13.126 2.631 9.752 1.00 84.31 187 GLU A CA 1
ATOM 1510 C C . GLU A 1 187 ? -14.103 3.813 9.657 1.00 84.31 187 GLU A C 1
ATOM 1512 O O . GLU A 1 187 ? -14.162 4.489 8.636 1.00 84.31 187 GLU A O 1
ATOM 1517 N N . LYS A 1 188 ? -14.821 4.166 10.726 1.00 82.62 188 LYS A N 1
ATOM 1518 C CA . LYS A 1 188 ? -15.669 5.373 10.717 1.00 82.62 188 LYS A CA 1
ATOM 1519 C C . LYS A 1 188 ? -14.866 6.676 10.669 1.00 82.62 188 LYS A C 1
ATOM 1521 O O . LYS A 1 188 ? -15.301 7.633 10.030 1.00 82.62 188 LYS A O 1
ATOM 1526 N N . ILE A 1 189 ? -13.730 6.739 11.367 1.00 78.06 189 ILE A N 1
ATOM 1527 C CA . ILE A 1 189 ? -12.911 7.961 11.468 1.00 78.06 189 ILE A CA 1
ATOM 1528 C C . ILE A 1 189 ? -11.945 8.082 10.280 1.00 78.06 189 ILE A C 1
ATOM 1530 O O . ILE A 1 189 ? -11.749 9.175 9.751 1.00 78.06 189 ILE A O 1
ATOM 1534 N N . TRP A 1 190 ? -11.328 6.972 9.881 1.00 75.62 190 TRP A N 1
ATOM 1535 C CA . TRP A 1 190 ? -10.235 6.903 8.907 1.00 75.62 190 TRP A CA 1
ATOM 1536 C C . TRP A 1 190 ? -10.536 6.032 7.695 1.00 75.62 190 TRP A C 1
ATOM 1538 O O . TRP A 1 190 ? -9.712 5.998 6.787 1.00 75.62 190 TRP A O 1
ATOM 1548 N N . GLY A 1 191 ? -11.655 5.307 7.675 1.00 67.44 191 GLY A N 1
ATOM 1549 C CA . GLY A 1 191 ? -12.047 4.517 6.517 1.00 67.44 191 GLY A CA 1
ATOM 1550 C C . GLY A 1 191 ? -12.265 5.446 5.341 1.00 67.44 191 GLY A C 1
ATOM 1551 O O . GLY A 1 191 ? -13.240 6.203 5.261 1.00 67.44 191 GLY A O 1
ATOM 1552 N N . GLU A 1 192 ? -11.311 5.405 4.425 1.00 65.38 192 GLU A N 1
ATOM 1553 C CA . GLU A 1 192 ? -11.479 6.031 3.140 1.00 65.38 192 GLU A CA 1
ATOM 1554 C C . GLU A 1 192 ? -12.555 5.259 2.388 1.00 65.38 192 GLU A C 1
ATOM 1556 O O . GLU A 1 192 ? -12.579 4.034 2.300 1.00 65.38 192 GLU A O 1
ATOM 1561 N N . THR A 1 193 ? -13.528 6.023 1.933 1.00 70.94 193 THR A N 1
ATOM 1562 C CA . THR A 1 193 ? -14.761 5.569 1.286 1.00 70.94 193 THR A CA 1
ATOM 1563 C C . THR A 1 193 ? -14.644 5.794 -0.213 1.00 70.94 193 THR A C 1
ATOM 1565 O O . THR A 1 193 ? -15.646 5.996 -0.901 1.00 70.94 193 THR A O 1
ATOM 1568 N N . ILE A 1 194 ? -13.394 5.806 -0.692 1.00 80.62 194 ILE A N 1
ATOM 1569 C CA . ILE A 1 194 ? -13.108 5.884 -2.106 1.00 80.62 194 ILE A CA 1
ATOM 1570 C C . ILE A 1 194 ? -13.517 4.557 -2.723 1.00 80.62 194 ILE A C 1
ATOM 1572 O O . ILE A 1 194 ? -13.195 3.485 -2.221 1.00 80.62 194 ILE A O 1
ATOM 1576 N N . SER A 1 195 ? -14.277 4.640 -3.796 1.00 85.62 195 SER A N 1
ATOM 1577 C CA . SER A 1 195 ? -14.667 3.497 -4.605 1.00 85.62 195 SER A CA 1
ATOM 1578 C C . SER A 1 195 ? -14.702 3.930 -6.057 1.00 85.62 195 SER A C 1
ATOM 1580 O O . SER A 1 195 ? -14.758 5.122 -6.365 1.00 85.62 195 SER A O 1
ATOM 1582 N N . PHE A 1 196 ? -14.639 2.961 -6.955 1.00 89.69 196 PHE A N 1
ATOM 1583 C CA . PHE A 1 196 ? -14.850 3.203 -8.369 1.00 89.69 196 PHE A CA 1
ATOM 1584 C C . PHE A 1 196 ? -16.227 2.701 -8.769 1.00 89.69 196 PHE A C 1
ATOM 1586 O O . PHE A 1 196 ? -16.704 1.691 -8.248 1.00 89.69 196 PHE A O 1
ATOM 1593 N N . VAL A 1 197 ? -16.868 3.403 -9.701 1.00 88.06 197 VAL A N 1
ATOM 1594 C CA . VAL A 1 197 ? -18.065 2.868 -10.348 1.00 88.06 197 VAL A CA 1
ATOM 1595 C C . VAL A 1 197 ? -17.618 1.704 -11.226 1.00 88.06 197 VAL A C 1
ATOM 1597 O O . VAL A 1 197 ? -16.970 1.919 -12.247 1.00 88.06 197 VAL A O 1
ATOM 1600 N N . GLY A 1 198 ? -17.927 0.474 -10.815 1.00 85.69 198 GLY A N 1
ATOM 1601 C CA . GLY A 1 198 ? -17.612 -0.736 -11.578 1.00 85.69 198 GLY A CA 1
ATOM 1602 C C . GLY A 1 198 ? -18.385 -0.811 -12.897 1.00 85.69 198 GLY A C 1
ATOM 1603 O O . GLY A 1 198 ? -19.386 -0.118 -13.092 1.00 85.69 198 GLY A O 1
ATOM 1604 N N . TRP A 1 199 ? -17.919 -1.647 -13.824 1.00 87.62 199 TRP A N 1
ATOM 1605 C CA . TRP A 1 199 ? -18.638 -1.891 -15.077 1.00 87.62 199 TRP A CA 1
ATOM 1606 C C . TRP A 1 199 ? -19.902 -2.730 -14.836 1.00 87.62 199 TRP A C 1
ATOM 1608 O O . TRP A 1 199 ? -19.821 -3.857 -14.351 1.00 87.62 199 TRP A O 1
ATOM 1618 N N . ASP A 1 200 ? -21.061 -2.199 -15.229 1.00 85.12 200 ASP A N 1
ATOM 1619 C CA . ASP A 1 200 ? -22.341 -2.911 -15.272 1.00 85.12 200 ASP A CA 1
ATOM 1620 C C . ASP A 1 200 ? -22.591 -3.399 -16.709 1.00 85.12 200 ASP A C 1
ATOM 1622 O O . ASP A 1 200 ? -22.854 -2.604 -17.617 1.00 85.12 200 ASP A O 1
ATOM 1626 N N . ALA A 1 201 ? -22.492 -4.713 -16.925 1.00 83.38 201 ALA A N 1
ATOM 1627 C CA . ALA A 1 201 ? -22.636 -5.324 -18.246 1.00 83.38 201 ALA A CA 1
ATOM 1628 C C . ALA A 1 201 ? -24.071 -5.261 -18.796 1.00 83.38 201 ALA A C 1
ATOM 1630 O O . ALA A 1 201 ? -24.248 -5.192 -20.014 1.00 83.38 201 ALA A O 1
ATOM 1631 N N . GLU A 1 202 ? -25.085 -5.256 -17.924 1.00 82.38 202 GLU A N 1
ATOM 1632 C CA . GLU A 1 202 ? -26.494 -5.200 -18.327 1.00 82.38 202 GLU A CA 1
ATOM 1633 C C . GLU A 1 202 ? -26.866 -3.789 -18.776 1.00 82.38 202 GLU A C 1
ATOM 1635 O O . GLU A 1 202 ? -27.474 -3.600 -19.832 1.00 82.38 202 GLU A O 1
ATOM 1640 N N . LYS A 1 203 ? -26.450 -2.782 -17.999 1.00 83.81 203 LYS A N 1
ATOM 1641 C CA . LYS A 1 203 ? -26.715 -1.369 -18.309 1.00 83.81 203 LYS A CA 1
ATOM 1642 C C . LYS A 1 203 ? -25.732 -0.778 -19.314 1.00 83.81 203 LYS A C 1
ATOM 1644 O O . LYS A 1 203 ? -26.010 0.274 -19.884 1.00 83.81 203 LYS A O 1
ATOM 1649 N N . LYS A 1 204 ? -24.604 -1.455 -19.552 1.00 80.81 204 LYS A N 1
ATOM 1650 C CA . LYS A 1 204 ? -23.474 -0.977 -20.360 1.00 80.81 204 LYS A CA 1
ATOM 1651 C C . LYS A 1 204 ? -22.939 0.379 -19.875 1.00 80.81 204 LYS A C 1
ATOM 1653 O O . LYS A 1 204 ? -22.653 1.264 -20.682 1.00 80.81 204 LYS A O 1
ATOM 1658 N N . THR A 1 205 ? -22.809 0.543 -18.560 1.00 82.88 205 THR A N 1
ATOM 1659 C CA . THR A 1 205 ? -22.389 1.798 -17.909 1.00 82.88 205 THR A CA 1
ATOM 1660 C C . THR A 1 205 ? -21.329 1.561 -16.838 1.00 82.88 205 THR A C 1
ATOM 1662 O O . THR A 1 205 ? -21.254 0.474 -16.272 1.00 82.88 205 THR A O 1
ATOM 1665 N N . GLY A 1 206 ? -20.555 2.599 -16.511 1.00 86.31 206 GLY A N 1
ATOM 1666 C CA . GLY A 1 206 ? -19.536 2.556 -15.458 1.00 86.31 206 GLY A CA 1
ATOM 1667 C C . GLY A 1 206 ? -18.181 2.022 -15.929 1.00 86.31 206 GLY A C 1
ATOM 1668 O O . GLY A 1 206 ? -17.904 1.935 -17.125 1.00 86.31 206 GLY A O 1
ATOM 1669 N N . GLY A 1 207 ? -17.329 1.670 -14.972 1.00 90.88 207 GLY A N 1
ATOM 1670 C CA . GLY A 1 207 ? -15.986 1.143 -15.188 1.00 90.88 207 GLY A CA 1
ATOM 1671 C C . GLY A 1 207 ? -15.020 2.131 -15.843 1.00 90.88 207 GLY A C 1
ATOM 1672 O O . GLY A 1 207 ? -15.281 3.325 -15.991 1.00 90.88 207 GLY A O 1
ATOM 1673 N N . ILE A 1 208 ? -13.872 1.601 -16.267 1.00 93.38 208 ILE A N 1
ATOM 1674 C CA . ILE A 1 208 ? -12.913 2.354 -17.079 1.00 93.38 208 ILE A CA 1
ATOM 1675 C C . ILE A 1 208 ? -13.526 2.634 -18.457 1.00 93.38 208 ILE A C 1
ATOM 1677 O O . ILE A 1 208 ? -14.080 1.744 -19.105 1.00 93.38 208 ILE A O 1
ATOM 1681 N N . THR A 1 209 ? -13.385 3.863 -18.923 1.00 93.75 209 THR A N 1
ATOM 1682 C CA . THR A 1 209 ? -13.799 4.323 -20.249 1.00 93.75 209 THR A CA 1
ATOM 1683 C C . THR A 1 209 ? -12.581 4.788 -21.034 1.00 93.75 209 THR A C 1
ATOM 1685 O O . THR A 1 209 ? -11.560 5.146 -20.449 1.00 93.75 209 THR A O 1
ATOM 1688 N N . PHE A 1 210 ? -12.682 4.779 -22.360 1.00 94.25 210 PHE A N 1
ATOM 1689 C CA . PHE A 1 210 ? -11.674 5.350 -23.246 1.00 94.25 210 PHE A CA 1
ATOM 1690 C C . PHE A 1 210 ? -12.357 6.280 -24.239 1.00 94.25 210 PHE A C 1
ATOM 1692 O O . PHE A 1 210 ? -13.230 5.847 -24.988 1.00 94.25 210 PHE A O 1
ATOM 1699 N N . THR A 1 211 ? -11.953 7.543 -24.263 1.00 94.12 211 THR A N 1
ATOM 1700 C CA . THR A 1 211 ? -12.462 8.547 -25.197 1.00 94.12 211 THR A CA 1
ATOM 1701 C C . THR A 1 211 ? -11.367 8.886 -26.186 1.00 94.12 211 THR A C 1
ATOM 1703 O O . THR A 1 211 ? -10.281 9.313 -25.803 1.00 94.12 211 THR A O 1
ATOM 1706 N N . VAL A 1 212 ? -11.639 8.686 -27.471 1.00 92.88 212 VAL A N 1
ATOM 1707 C CA . VAL A 1 212 ? -10.683 8.990 -28.542 1.00 92.88 212 VAL A CA 1
ATOM 1708 C C . VAL A 1 212 ? -10.333 10.474 -28.507 1.00 92.88 212 VAL A C 1
ATOM 1710 O O . VAL A 1 212 ? -11.201 11.312 -28.262 1.00 92.88 212 VAL A O 1
ATOM 1713 N N . LYS A 1 213 ? -9.071 10.810 -28.774 1.00 88.81 213 LYS A N 1
ATOM 1714 C CA . LYS A 1 213 ? -8.639 12.199 -28.921 1.00 88.81 213 LYS A CA 1
ATOM 1715 C C . LYS A 1 213 ? -9.524 12.896 -29.961 1.00 88.81 213 LYS A C 1
ATOM 1717 O O . LYS A 1 213 ? -9.816 12.325 -31.007 1.00 88.81 213 LYS A O 1
ATOM 1722 N N . ASP A 1 214 ? -9.982 14.100 -29.632 1.00 85.62 214 ASP A N 1
ATOM 1723 C CA . ASP A 1 214 ? -10.891 14.918 -30.449 1.00 85.62 214 ASP A CA 1
ATOM 1724 C C . ASP A 1 214 ? -12.319 14.344 -30.634 1.00 85.62 214 ASP A C 1
ATOM 1726 O O . ASP A 1 214 ? -13.145 14.944 -31.322 1.00 85.62 214 ASP A O 1
ATOM 1730 N N . SER A 1 215 ? -12.657 13.236 -29.960 1.00 86.56 215 SER A N 1
ATOM 1731 C CA . SER A 1 215 ? -14.027 12.720 -29.826 1.00 86.56 215 SER A CA 1
ATOM 1732 C C . SER A 1 215 ? -14.672 13.187 -28.519 1.00 86.56 215 SER A C 1
ATOM 1734 O O . SER A 1 215 ? -13.998 13.420 -27.516 1.00 86.56 215 SER A O 1
ATOM 1736 N N . LYS A 1 216 ? -16.005 13.287 -28.516 1.00 80.75 216 LYS A N 1
ATOM 1737 C CA . LYS A 1 216 ? -16.811 13.508 -27.300 1.00 80.75 216 LYS A CA 1
ATOM 1738 C C . LYS A 1 216 ? -17.428 12.224 -26.748 1.00 80.75 216 LYS A C 1
ATOM 1740 O O . LYS A 1 216 ? -17.937 12.234 -25.632 1.00 80.75 216 LYS A O 1
ATOM 1745 N N . GLU A 1 217 ? -17.398 11.144 -27.521 1.00 80.69 217 GLU A N 1
ATOM 1746 C CA . GLU A 1 217 ? -17.994 9.865 -27.149 1.00 80.69 217 GLU A CA 1
ATOM 1747 C C . GLU A 1 217 ? -16.914 8.850 -26.784 1.00 80.69 217 GLU A C 1
ATOM 1749 O O . GLU A 1 217 ? -15.893 8.723 -27.473 1.00 80.69 217 GLU A O 1
ATOM 1754 N N . ALA A 1 218 ? -17.170 8.122 -25.696 1.00 83.69 218 ALA A N 1
ATOM 1755 C CA . ALA A 1 218 ? -16.358 6.990 -25.294 1.00 83.69 218 ALA A CA 1
ATOM 1756 C C . ALA A 1 218 ? -16.521 5.834 -26.288 1.00 83.69 218 ALA A C 1
ATOM 1758 O O . ALA A 1 218 ? -17.604 5.585 -26.827 1.00 83.69 218 ALA A O 1
ATOM 1759 N N . VAL A 1 219 ? -15.437 5.099 -26.500 1.00 88.25 219 VAL A N 1
ATOM 1760 C CA . VAL A 1 219 ? -15.441 3.893 -27.314 1.00 88.25 219 VAL A CA 1
ATOM 1761 C C . VAL A 1 219 ? -16.302 2.828 -26.646 1.00 88.25 219 VAL A C 1
ATOM 1763 O O . VAL A 1 219 ? -16.207 2.583 -25.441 1.00 88.25 219 VAL A O 1
ATOM 1766 N N . LYS A 1 220 ? -17.159 2.190 -27.445 1.00 84.50 220 LYS A N 1
ATOM 1767 C CA . LYS A 1 220 ? -18.020 1.107 -26.975 1.00 84.50 220 LYS A CA 1
ATOM 1768 C C . LYS A 1 220 ? -17.190 -0.132 -26.663 1.00 84.50 220 LYS A C 1
ATOM 1770 O O . LYS A 1 220 ? -16.227 -0.442 -27.358 1.00 84.50 220 LYS A O 1
ATOM 1775 N N . ARG A 1 221 ? -17.611 -0.856 -25.628 1.00 90.31 221 ARG A N 1
ATOM 1776 C CA . ARG A 1 221 ? -17.081 -2.183 -25.320 1.00 90.31 221 ARG A CA 1
ATOM 1777 C C . ARG A 1 221 ? -17.725 -3.238 -26.219 1.00 90.31 221 ARG A C 1
ATOM 1779 O O . ARG A 1 221 ? -18.899 -3.096 -26.572 1.00 90.31 221 ARG A O 1
ATOM 1786 N N . ASN A 1 222 ? -16.978 -4.283 -26.555 1.00 88.38 222 ASN A N 1
ATOM 1787 C CA . ASN A 1 222 ? -17.508 -5.435 -27.284 1.00 88.38 222 ASN A CA 1
ATOM 1788 C C . ASN A 1 222 ? -18.318 -6.371 -26.367 1.00 88.38 222 ASN A C 1
ATOM 1790 O O . ASN A 1 222 ? -18.462 -6.120 -25.169 1.00 88.38 222 ASN A O 1
ATOM 1794 N N . ASP A 1 223 ? -18.835 -7.473 -26.915 1.00 84.88 223 ASP A N 1
ATOM 1795 C CA . ASP A 1 223 ? -19.666 -8.435 -26.170 1.00 84.88 223 ASP A CA 1
ATOM 1796 C C . ASP A 1 223 ? -18.909 -9.149 -25.035 1.00 84.88 223 ASP A C 1
ATOM 1798 O O . ASP A 1 223 ? -19.525 -9.697 -24.124 1.00 84.88 223 ASP A O 1
ATOM 1802 N N . LYS A 1 224 ? -17.571 -9.109 -25.052 1.00 85.00 224 LYS A N 1
ATOM 1803 C CA . LYS A 1 224 ? -16.710 -9.605 -23.966 1.00 85.00 224 LYS A CA 1
ATOM 1804 C C . LYS A 1 224 ? -16.404 -8.532 -22.915 1.00 85.00 224 LYS A C 1
ATOM 1806 O O . LYS A 1 224 ? -15.682 -8.800 -21.959 1.00 85.00 224 LYS A O 1
ATOM 1811 N N . GLY A 1 225 ? -16.928 -7.318 -23.085 1.00 85.00 225 GLY A N 1
ATOM 1812 C CA . GLY A 1 225 ? -16.668 -6.178 -22.211 1.00 85.00 225 GLY A CA 1
ATOM 1813 C C . GLY A 1 225 ? -15.302 -5.520 -22.430 1.00 85.00 225 GLY A C 1
ATOM 1814 O O . GLY A 1 225 ? -14.906 -4.692 -21.608 1.00 85.00 225 GLY A O 1
ATOM 1815 N N . GLU A 1 226 ? -14.584 -5.857 -23.503 1.00 91.25 226 GLU A N 1
ATOM 1816 C CA . GLU A 1 226 ? -13.274 -5.283 -23.832 1.00 91.25 226 GLU A CA 1
ATOM 1817 C C . GLU A 1 226 ? -13.449 -3.932 -24.535 1.00 91.25 226 GLU A C 1
ATOM 1819 O O . GLU A 1 226 ? -14.373 -3.762 -25.331 1.00 91.25 226 GLU A O 1
ATOM 1824 N N . ILE A 1 227 ? -12.557 -2.976 -24.272 1.00 93.12 227 ILE A N 1
ATOM 1825 C CA . ILE A 1 227 ? -12.500 -1.720 -25.037 1.00 93.12 227 ILE A CA 1
ATOM 1826 C C . ILE A 1 227 ? -11.664 -1.962 -26.295 1.00 93.12 227 ILE A C 1
ATOM 1828 O O . ILE A 1 227 ? -10.535 -2.442 -26.205 1.00 93.12 227 ILE A O 1
ATOM 1832 N N . GLU A 1 228 ? -12.198 -1.600 -27.456 1.00 93.31 228 GLU A N 1
ATOM 1833 C CA . GLU A 1 228 ? -11.541 -1.824 -28.745 1.00 93.31 228 GLU A CA 1
ATOM 1834 C C . GLU A 1 228 ? -10.842 -0.560 -29.251 1.00 93.31 228 GLU A C 1
ATOM 1836 O O . GLU A 1 228 ? -11.486 0.441 -29.543 1.00 93.31 228 GLU A O 1
ATOM 1841 N N . ILE A 1 229 ? -9.516 -0.589 -29.373 1.00 93.31 229 ILE A N 1
ATOM 1842 C CA . ILE A 1 229 ? -8.716 0.572 -29.785 1.00 93.31 229 ILE A CA 1
ATOM 1843 C C . ILE A 1 229 ? -7.976 0.243 -31.078 1.00 93.31 229 ILE A C 1
ATOM 1845 O O . ILE A 1 229 ? -7.338 -0.801 -31.185 1.00 93.31 229 ILE A O 1
ATOM 1849 N N . ARG A 1 230 ? -8.037 1.135 -32.068 1.00 92.88 230 ARG A N 1
ATOM 1850 C CA . ARG A 1 230 ? -7.335 0.952 -33.344 1.00 92.88 230 ARG A CA 1
ATOM 1851 C C . ARG A 1 230 ? -5.853 1.290 -33.220 1.00 92.88 230 ARG A C 1
ATOM 1853 O O . ARG A 1 230 ? -5.470 2.175 -32.456 1.00 92.88 230 ARG A O 1
ATOM 1860 N N . LEU A 1 231 ? -5.014 0.632 -34.015 1.00 91.88 231 LEU A N 1
ATOM 1861 C CA . LEU A 1 231 ? -3.591 0.961 -34.112 1.00 91.88 231 LEU A CA 1
ATOM 1862 C C . LEU A 1 231 ? -3.383 2.444 -34.466 1.00 91.88 231 LEU A C 1
ATOM 1864 O O . LEU A 1 231 ? -4.076 3.005 -35.314 1.00 91.88 231 LEU A O 1
ATOM 1868 N N . GLY A 1 232 ? -2.421 3.079 -33.794 1.00 89.50 232 GLY A N 1
ATOM 1869 C CA . GLY A 1 232 ? -2.098 4.503 -33.930 1.00 89.50 232 GLY A CA 1
ATOM 1870 C C . GLY A 1 232 ? -3.116 5.471 -33.313 1.00 89.50 232 GLY A C 1
ATOM 1871 O O . GLY A 1 232 ? -2.910 6.682 -33.367 1.00 89.50 232 GLY A O 1
ATOM 1872 N N . GLN A 1 233 ? -4.208 4.975 -32.725 1.00 92.69 233 GLN A N 1
ATOM 1873 C CA . GLN A 1 233 ? -5.221 5.811 -32.092 1.00 92.69 233 GLN A CA 1
ATOM 1874 C C . GLN A 1 233 ? -4.747 6.318 -30.726 1.00 92.69 233 GLN A C 1
ATOM 1876 O O . GLN A 1 233 ? -4.299 5.546 -29.879 1.00 92.69 233 GLN A O 1
ATOM 1881 N N . SER A 1 234 ? -4.911 7.617 -30.485 1.00 93.94 234 SER A N 1
ATOM 1882 C CA . SER A 1 234 ? -4.702 8.228 -29.171 1.00 93.94 234 SER A CA 1
ATOM 1883 C C . SER A 1 234 ? -6.030 8.590 -28.520 1.00 93.94 234 SER A C 1
ATOM 1885 O O . SER A 1 234 ? -7.013 8.887 -29.202 1.00 93.94 234 SER A O 1
ATOM 1887 N N . GLY A 1 235 ? -6.055 8.621 -27.195 1.00 94.00 235 GLY A N 1
ATOM 1888 C CA . GLY A 1 235 ? -7.216 9.041 -26.428 1.00 94.00 235 GLY A CA 1
ATOM 1889 C C . GLY A 1 235 ? -6.939 9.137 -24.938 1.00 94.00 235 GLY A C 1
ATOM 1890 O O . GLY A 1 235 ? -5.792 9.147 -24.492 1.00 94.00 235 GLY A O 1
ATOM 1891 N N . GLN A 1 236 ? -8.024 9.231 -24.187 1.00 94.81 236 GLN A N 1
ATOM 1892 C CA . GLN A 1 236 ? -8.038 9.533 -22.772 1.00 94.81 236 GLN A CA 1
ATOM 1893 C C . GLN A 1 236 ? -8.814 8.453 -22.030 1.00 94.81 236 GLN A C 1
ATOM 1895 O O . GLN A 1 236 ? -9.987 8.214 -22.321 1.00 94.81 236 GLN A O 1
ATOM 1900 N N . LEU A 1 237 ? -8.165 7.811 -21.065 1.00 94.69 237 LEU A N 1
ATOM 1901 C CA . LEU A 1 237 ? -8.830 6.913 -20.133 1.00 94.69 237 LEU A CA 1
ATOM 1902 C C . LEU A 1 237 ? -9.508 7.724 -19.030 1.00 94.69 237 LEU A C 1
ATOM 1904 O O . LEU A 1 237 ? -8.987 8.750 -18.584 1.00 94.69 237 LEU A O 1
ATOM 1908 N N . GLY A 1 238 ? -10.668 7.254 -18.590 1.00 93.06 238 GLY A N 1
ATOM 1909 C CA . GLY A 1 238 ? -11.434 7.869 -17.515 1.00 93.06 238 GLY A CA 1
ATOM 1910 C C . GLY A 1 238 ? -12.085 6.821 -16.629 1.00 93.06 238 GLY A C 1
ATOM 1911 O O . GLY A 1 238 ? -12.422 5.731 -17.086 1.00 93.06 238 GLY A O 1
ATOM 1912 N N . ILE A 1 239 ? -12.272 7.155 -15.358 1.00 93.56 239 ILE A N 1
ATOM 1913 C CA . ILE A 1 239 ? -13.077 6.375 -14.422 1.00 93.56 239 ILE A CA 1
ATOM 1914 C C . ILE A 1 239 ? -13.786 7.332 -13.471 1.00 93.56 239 ILE A C 1
ATOM 1916 O O . ILE A 1 239 ? -13.237 8.374 -13.108 1.00 93.56 239 ILE A O 1
ATOM 1920 N N . GLU A 1 240 ? -15.008 6.988 -13.082 1.00 92.69 240 GLU A N 1
ATOM 1921 C CA . GLU A 1 240 ? -15.728 7.734 -12.060 1.00 92.69 240 GLU A CA 1
ATOM 1922 C C . GLU A 1 240 ? -15.295 7.261 -10.671 1.00 92.69 240 GLU A C 1
ATOM 1924 O O . GLU A 1 240 ? -15.421 6.084 -10.318 1.00 92.69 240 GLU A O 1
ATOM 1929 N N . VAL A 1 241 ? -14.760 8.203 -9.895 1.00 91.44 241 VAL A N 1
ATOM 1930 C CA . VAL A 1 241 ? -14.316 7.988 -8.519 1.00 91.44 241 VAL A CA 1
ATOM 1931 C C . VAL A 1 241 ? -15.382 8.529 -7.585 1.00 91.44 241 VAL A C 1
ATOM 1933 O O . VAL A 1 241 ? -15.756 9.696 -7.692 1.00 91.44 241 VAL A O 1
ATOM 1936 N N . LEU A 1 242 ? -15.843 7.702 -6.655 1.00 89.56 242 LEU A N 1
ATOM 1937 C CA . LEU A 1 242 ? -16.806 8.076 -5.630 1.00 89.56 242 LEU A CA 1
ATOM 1938 C C . LEU A 1 242 ? -16.118 8.185 -4.274 1.00 89.56 242 LEU A C 1
ATOM 1940 O O . LEU A 1 242 ? -15.261 7.375 -3.948 1.00 89.56 242 LEU A O 1
ATOM 1944 N N . ASP A 1 243 ? -16.539 9.147 -3.467 1.00 87.12 243 ASP A N 1
ATOM 1945 C CA . ASP A 1 243 ? -16.169 9.367 -2.075 1.00 87.12 243 ASP A CA 1
ATOM 1946 C C . ASP A 1 243 ? -17.456 9.345 -1.249 1.00 87.12 243 ASP A C 1
ATOM 1948 O O . ASP A 1 243 ? -18.295 10.237 -1.364 1.00 87.12 243 ASP A O 1
ATOM 1952 N N . LYS A 1 244 ? -17.654 8.287 -0.456 1.00 82.06 244 LYS A N 1
ATOM 1953 C CA . LYS A 1 244 ? -18.908 8.041 0.293 1.00 82.06 244 LYS A CA 1
ATOM 1954 C C . LYS A 1 244 ? -20.146 7.913 -0.600 1.00 82.06 244 LYS A C 1
ATOM 1956 O O . LYS A 1 244 ? -21.248 8.229 -0.168 1.00 82.06 244 LYS A O 1
ATOM 1961 N N . GLY A 1 245 ? -19.962 7.417 -1.823 1.00 80.44 245 GLY A N 1
ATOM 1962 C CA . GLY A 1 245 ? -21.042 7.234 -2.797 1.00 80.44 245 GLY A CA 1
ATOM 1963 C C . GLY A 1 245 ? -21.348 8.467 -3.651 1.00 80.44 245 GLY A C 1
ATOM 1964 O O . GLY A 1 245 ? -22.167 8.366 -4.554 1.00 80.44 245 GLY A O 1
ATOM 1965 N N . GLU A 1 246 ? -20.669 9.591 -3.418 1.00 85.88 246 GLU A N 1
ATOM 1966 C CA . GLU A 1 246 ? -20.807 10.821 -4.207 1.00 85.88 246 GLU A CA 1
ATOM 1967 C C . GLU A 1 246 ? -19.566 11.051 -5.082 1.00 85.88 246 GLU A C 1
ATOM 1969 O O . GLU A 1 246 ? -18.478 10.640 -4.682 1.00 85.88 246 GLU A O 1
ATOM 1974 N N . PRO A 1 247 ? -19.654 11.740 -6.234 1.00 90.31 247 PRO A N 1
ATOM 1975 C CA . PRO A 1 247 ? -18.488 12.020 -7.071 1.00 90.31 247 PRO A CA 1
ATOM 1976 C C . PRO A 1 247 ? -17.356 12.718 -6.302 1.00 90.31 247 PRO A C 1
ATOM 1978 O O . PRO A 1 247 ? -17.525 13.811 -5.745 1.00 90.31 247 PRO A O 1
ATOM 1981 N N . ALA A 1 248 ? -16.181 12.087 -6.283 1.00 87.94 248 ALA A N 1
ATOM 1982 C CA . ALA A 1 248 ? -15.000 12.588 -5.598 1.00 87.94 248 ALA A CA 1
ATOM 1983 C C . ALA A 1 248 ? -14.470 13.867 -6.268 1.00 87.94 248 ALA A C 1
ATOM 1985 O O . ALA A 1 248 ? -14.596 14.068 -7.477 1.00 87.94 248 ALA A O 1
ATOM 1986 N N . LYS A 1 249 ? -13.835 14.743 -5.480 1.00 85.38 249 LYS A N 1
ATOM 1987 C CA . LYS A 1 249 ? -13.288 16.029 -5.948 1.00 85.38 249 LYS A CA 1
ATOM 1988 C C . LYS A 1 249 ? -11.817 16.203 -5.573 1.00 85.38 249 LYS A C 1
ATOM 1990 O O . LYS A 1 249 ? -11.302 15.572 -4.647 1.00 85.38 249 LYS A O 1
ATOM 1995 N N . ASP A 1 250 ? -11.143 17.092 -6.299 1.00 84.31 250 ASP A N 1
ATOM 1996 C CA . ASP A 1 250 ? -9.765 17.524 -6.053 1.00 84.31 250 ASP A CA 1
ATOM 1997 C C . ASP A 1 250 ? -8.773 16.356 -5.924 1.00 84.31 250 ASP A C 1
ATOM 1999 O O . ASP A 1 250 ? -8.666 15.493 -6.794 1.00 84.31 250 ASP A O 1
ATOM 2003 N N . LYS A 1 251 ? -8.014 16.321 -4.823 1.00 80.06 251 LYS A N 1
ATOM 2004 C CA . LYS A 1 251 ? -7.017 15.286 -4.550 1.00 80.06 251 LYS A CA 1
ATOM 2005 C C . LYS A 1 251 ? -7.645 13.899 -4.386 1.00 80.06 251 LYS A C 1
ATOM 2007 O O . LYS A 1 251 ? -6.944 12.925 -4.622 1.00 80.06 251 LYS A O 1
ATOM 2012 N N . ARG A 1 252 ? -8.932 13.809 -4.027 1.00 81.19 252 ARG A N 1
ATOM 2013 C CA . ARG A 1 252 ? -9.645 12.540 -3.797 1.00 81.19 252 ARG A CA 1
ATOM 2014 C C . ARG A 1 252 ? -10.132 11.869 -5.077 1.00 81.19 252 ARG A C 1
ATOM 2016 O O . ARG A 1 252 ? -10.372 10.673 -5.063 1.00 81.19 252 ARG A O 1
ATOM 2023 N N . ALA A 1 253 ? -10.208 12.614 -6.179 1.00 85.19 253 ALA A N 1
ATOM 2024 C CA . ALA A 1 253 ? -10.491 12.069 -7.506 1.00 85.19 253 ALA A CA 1
ATOM 2025 C C . ALA A 1 253 ? -9.226 11.588 -8.242 1.00 85.19 253 ALA A C 1
ATOM 2027 O O . ALA A 1 253 ? -9.308 11.123 -9.376 1.00 85.19 253 ALA A O 1
ATOM 2028 N N . ARG A 1 254 ? -8.036 11.748 -7.643 1.00 86.88 254 ARG A N 1
ATOM 2029 C CA . ARG A 1 254 ? -6.776 11.405 -8.307 1.00 86.88 254 ARG A CA 1
ATOM 2030 C C . ARG A 1 254 ? -6.607 9.897 -8.405 1.00 86.88 254 ARG A C 1
ATOM 2032 O O . ARG A 1 254 ? -6.754 9.176 -7.419 1.00 86.88 254 ARG A O 1
ATOM 2039 N N . VAL A 1 255 ? -6.195 9.464 -9.588 1.00 90.19 255 VAL A N 1
ATOM 2040 C CA . VAL A 1 255 ? -5.909 8.069 -9.907 1.00 90.19 255 VAL A CA 1
ATOM 2041 C C . VAL A 1 255 ? -4.533 7.938 -10.552 1.00 90.19 255 VAL A C 1
ATOM 2043 O O . VAL A 1 255 ? -4.020 8.895 -11.136 1.00 90.19 255 VAL A O 1
ATOM 2046 N N . SER A 1 256 ? -3.938 6.758 -10.434 1.00 89.19 256 SER A N 1
ATOM 2047 C CA . SER A 1 256 ? -2.755 6.345 -11.182 1.00 89.19 256 SER A CA 1
ATOM 2048 C C . SER A 1 256 ? -3.128 5.233 -12.158 1.00 89.19 256 SER A C 1
ATOM 2050 O O . SER A 1 256 ? -3.987 4.393 -11.876 1.00 89.19 256 SER A O 1
ATOM 2052 N N . TRP A 1 257 ? -2.493 5.245 -13.328 1.00 90.44 257 TRP A N 1
ATOM 2053 C CA . TRP A 1 257 ? -2.751 4.284 -14.395 1.00 90.44 257 TRP A CA 1
ATOM 2054 C C . TRP A 1 257 ? -1.515 3.432 -14.650 1.00 90.44 257 TRP A C 1
ATOM 2056 O O . TRP A 1 257 ? -0.395 3.935 -14.734 1.00 90.44 257 TRP A O 1
ATOM 2066 N N . SER A 1 258 ? -1.727 2.135 -14.837 1.00 88.62 258 SER A N 1
ATOM 2067 C CA . SER A 1 258 ? -0.689 1.185 -15.228 1.00 88.62 258 SER A CA 1
ATOM 2068 C C . SER A 1 258 ? -1.215 0.243 -16.307 1.00 88.62 258 SER A C 1
ATOM 2070 O O . SER A 1 258 ? -2.421 0.039 -16.448 1.00 88.62 258 SER A O 1
ATOM 2072 N N . LYS A 1 259 ? -0.306 -0.326 -17.100 1.00 87.75 259 LYS A N 1
ATOM 2073 C CA . LYS A 1 259 ? -0.634 -1.299 -18.146 1.00 87.75 259 LYS A CA 1
ATOM 2074 C C . LYS A 1 259 ? 0.221 -2.547 -18.007 1.00 87.75 259 LYS A C 1
ATOM 2076 O O . LYS A 1 259 ? 1.394 -2.471 -17.642 1.00 87.75 259 LYS A O 1
ATOM 2081 N N . ARG A 1 260 ? -0.353 -3.688 -18.373 1.00 83.88 260 ARG A N 1
ATOM 2082 C CA . ARG A 1 260 ? 0.329 -4.978 -18.440 1.00 83.88 260 ARG A CA 1
ATOM 2083 C C . ARG A 1 260 ? 0.229 -5.526 -19.860 1.00 83.88 260 ARG A C 1
ATOM 2085 O O . ARG A 1 260 ? -0.839 -5.947 -20.287 1.00 83.88 260 ARG A O 1
ATOM 2092 N N . GLY A 1 261 ? 1.352 -5.502 -20.574 1.00 71.06 261 GLY A N 1
ATOM 2093 C CA . GLY A 1 261 ? 1.488 -5.973 -21.954 1.00 71.06 261 GLY A CA 1
ATOM 2094 C C . GLY A 1 261 ? 2.789 -5.464 -22.581 1.00 71.06 261 GLY A C 1
ATOM 2095 O O . GLY A 1 261 ? 3.249 -4.367 -22.259 1.00 71.06 261 GLY A O 1
ATOM 2096 N N . VAL A 1 262 ? 3.406 -6.260 -23.457 1.00 73.56 262 VAL A N 1
ATOM 2097 C CA . VAL A 1 262 ? 4.690 -5.921 -24.095 1.00 73.56 262 VAL A CA 1
ATOM 2098 C C . VAL A 1 262 ? 4.433 -5.124 -25.372 1.00 73.56 262 VAL A C 1
ATOM 2100 O O . VAL A 1 262 ? 3.730 -5.598 -26.257 1.00 73.56 262 VAL A O 1
ATOM 2103 N N . ASN A 1 263 ? 5.017 -3.925 -25.480 1.00 75.50 263 ASN A N 1
ATOM 2104 C CA . ASN A 1 263 ? 4.933 -3.051 -26.664 1.00 75.50 263 ASN A CA 1
ATOM 2105 C C . ASN A 1 263 ? 3.503 -2.669 -27.107 1.00 75.50 263 ASN A C 1
ATOM 2107 O O . ASN A 1 263 ? 3.268 -2.343 -28.265 1.00 75.50 263 ASN A O 1
ATOM 2111 N N . VAL A 1 264 ? 2.547 -2.655 -26.176 1.00 82.44 264 VAL A N 1
ATOM 2112 C CA . VAL A 1 264 ? 1.125 -2.339 -26.424 1.00 82.44 264 VAL A CA 1
ATOM 2113 C C . VAL A 1 264 ? 0.821 -0.829 -26.411 1.00 82.44 264 VAL A C 1
ATOM 2115 O O . VAL A 1 264 ? -0.204 -0.405 -25.888 1.00 82.44 264 VAL A O 1
ATOM 2118 N N . GLY A 1 265 ? 1.716 0.006 -26.945 1.00 84.56 265 GLY A N 1
ATOM 2119 C CA . GLY A 1 265 ? 1.548 1.473 -27.013 1.00 84.56 265 GLY A CA 1
ATOM 2120 C C . GLY A 1 265 ? 2.096 2.233 -25.802 1.00 84.56 265 GLY A C 1
ATOM 2121 O O . GLY A 1 265 ? 2.789 1.642 -24.981 1.00 84.56 265 GLY A O 1
ATOM 2122 N N . ASP A 1 266 ? 1.776 3.516 -25.662 1.00 88.88 266 ASP A N 1
ATOM 2123 C CA . ASP A 1 266 ? 2.287 4.406 -24.609 1.00 88.88 266 ASP A CA 1
ATOM 2124 C C . ASP A 1 266 ? 1.162 4.886 -23.686 1.00 88.88 266 ASP A C 1
ATOM 2126 O O . ASP A 1 266 ? 0.106 5.306 -24.155 1.00 88.88 266 ASP A O 1
ATOM 2130 N N . LEU A 1 267 ? 1.385 4.820 -22.367 1.00 87.69 267 LEU A N 1
ATOM 2131 C CA . LEU A 1 267 ? 0.431 5.241 -21.334 1.00 87.69 267 LEU A CA 1
ATOM 2132 C C . LEU A 1 267 ? 1.048 6.363 -20.489 1.00 87.69 267 LEU A C 1
ATOM 2134 O O . LEU A 1 267 ? 2.055 6.149 -19.811 1.00 87.69 267 LEU A O 1
ATOM 2138 N N . GLY A 1 268 ? 0.426 7.539 -20.493 1.00 80.00 268 GLY A N 1
ATOM 2139 C CA . GLY A 1 268 ? 0.708 8.622 -19.561 1.00 80.00 268 GLY A CA 1
ATOM 2140 C C . GLY A 1 268 ? 0.199 8.255 -18.170 1.00 80.00 268 GLY A C 1
ATOM 2141 O O . GLY A 1 268 ? -0.992 8.328 -17.878 1.00 80.00 268 GLY A O 1
ATOM 2142 N N . GLY A 1 269 ? 1.108 7.827 -17.290 1.00 66.06 269 GLY A N 1
ATOM 2143 C CA . GLY A 1 269 ? 0.745 7.205 -16.008 1.00 66.06 269 GLY A CA 1
ATOM 2144 C C . GLY A 1 269 ? -0.048 8.084 -15.024 1.00 66.06 269 GLY A C 1
ATOM 2145 O O . GLY A 1 269 ? -0.653 7.549 -14.098 1.00 66.06 269 GLY A O 1
ATOM 2146 N N . LYS A 1 270 ? -0.065 9.415 -15.202 1.00 71.12 270 LYS A N 1
ATOM 2147 C CA . LYS A 1 270 ? -0.719 10.365 -14.274 1.00 71.12 270 LYS A CA 1
ATOM 2148 C C . LYS A 1 270 ? -2.019 10.963 -14.793 1.00 71.12 270 LYS A C 1
ATOM 2150 O O . LYS A 1 270 ? -2.882 11.300 -13.992 1.00 71.12 270 LYS A O 1
ATOM 2155 N N . ASP A 1 271 ? -2.136 11.149 -16.100 1.00 80.69 271 ASP A N 1
ATOM 2156 C CA . ASP A 1 271 ? -3.311 11.754 -16.714 1.00 80.69 271 ASP A CA 1
ATOM 2157 C C . ASP A 1 271 ? -4.232 10.708 -17.331 1.00 80.69 271 ASP A C 1
ATOM 2159 O O . ASP A 1 271 ? -5.397 11.017 -17.515 1.00 80.69 271 ASP A O 1
ATOM 2163 N N . GLY A 1 272 ? -3.768 9.478 -17.582 1.00 86.94 272 GLY A N 1
ATOM 2164 C CA . GLY A 1 272 ? -4.551 8.440 -18.256 1.00 86.94 272 GLY A CA 1
ATOM 2165 C C . GLY A 1 272 ? -4.557 8.595 -19.776 1.00 86.94 272 GLY A C 1
ATOM 2166 O O . GLY A 1 272 ? -5.376 7.971 -20.453 1.00 86.94 272 GLY A O 1
ATOM 2167 N N . SER A 1 273 ? -3.666 9.422 -20.329 1.00 92.31 273 SER A N 1
ATOM 2168 C CA . SER A 1 273 ? -3.491 9.519 -21.775 1.00 92.31 273 SER A CA 1
ATOM 2169 C C . SER A 1 273 ? -2.948 8.196 -22.317 1.00 92.31 273 SER A C 1
ATOM 2171 O O . SER A 1 273 ? -2.025 7.612 -21.755 1.00 92.31 273 SER A O 1
ATOM 2173 N N . TYR A 1 274 ? -3.518 7.687 -23.405 1.00 94.50 274 TYR A N 1
ATOM 2174 C CA . TYR A 1 274 ? -3.061 6.444 -24.024 1.00 94.50 274 TYR A CA 1
ATOM 2175 C C . TYR A 1 274 ? -2.941 6.609 -25.534 1.00 94.50 274 TYR A C 1
ATOM 2177 O O . TYR A 1 274 ? -3.822 7.182 -26.175 1.00 94.50 274 TYR A O 1
ATOM 2185 N N . THR A 1 275 ? -1.850 6.098 -26.100 1.00 94.00 275 THR A N 1
ATOM 2186 C CA . THR A 1 275 ? -1.621 6.023 -27.545 1.00 94.00 275 THR A CA 1
ATOM 2187 C C . THR A 1 275 ? -1.318 4.588 -27.940 1.00 94.00 275 THR A C 1
ATOM 2189 O O . THR A 1 275 ? -0.325 4.012 -27.498 1.00 94.00 275 THR A O 1
ATOM 2192 N N . ALA A 1 276 ? -2.177 4.012 -28.777 1.00 92.00 276 ALA A N 1
ATOM 2193 C CA . ALA A 1 276 ? -1.998 2.677 -29.322 1.00 92.00 276 ALA A CA 1
ATOM 2194 C C . ALA A 1 276 ? -0.768 2.615 -30.246 1.00 92.00 276 ALA A C 1
ATOM 2196 O O . ALA A 1 276 ? -0.446 3.599 -30.919 1.00 92.00 276 ALA A O 1
ATOM 2197 N N . PRO A 1 277 ? -0.076 1.463 -30.316 1.00 90.69 277 PRO A N 1
ATOM 2198 C CA . PRO A 1 277 ? 1.083 1.315 -31.186 1.00 90.69 277 PRO A CA 1
ATOM 2199 C C . PRO A 1 277 ? 0.663 1.420 -32.659 1.00 90.69 277 PRO A C 1
ATOM 2201 O O . PRO A 1 277 ? -0.479 1.138 -33.012 1.00 90.69 277 PRO A O 1
ATOM 2204 N N . ALA A 1 278 ? 1.588 1.811 -33.537 1.00 89.81 278 ALA A N 1
ATOM 2205 C CA . ALA A 1 278 ? 1.308 1.929 -34.973 1.00 89.81 278 ALA A CA 1
ATOM 2206 C C . ALA A 1 278 ? 1.150 0.566 -35.677 1.00 89.81 278 ALA A C 1
ATOM 2208 O O . ALA A 1 278 ? 0.536 0.485 -36.737 1.00 89.81 278 ALA A O 1
ATOM 2209 N N . VAL A 1 279 ? 1.712 -0.492 -35.089 1.00 88.44 279 VAL A N 1
ATOM 2210 C CA . VAL A 1 279 ? 1.694 -1.871 -35.592 1.00 88.44 279 VAL A CA 1
ATOM 2211 C C . VAL A 1 279 ? 1.390 -2.835 -34.450 1.00 88.44 279 VAL A C 1
ATOM 2213 O O . VAL A 1 279 ? 1.651 -2.518 -33.286 1.00 88.44 279 VAL A O 1
ATOM 2216 N N . PHE A 1 280 ? 0.863 -4.018 -34.769 1.00 85.56 280 PHE A N 1
ATOM 2217 C CA . PHE A 1 280 ? 0.637 -5.044 -33.755 1.00 85.56 280 PHE A CA 1
ATOM 2218 C C . PHE A 1 280 ? 1.948 -5.452 -33.064 1.00 85.56 280 PHE A C 1
ATOM 2220 O O . PHE A 1 280 ? 2.976 -5.598 -33.734 1.00 85.56 280 PHE A O 1
ATOM 2227 N N . PRO A 1 281 ? 1.933 -5.684 -31.740 1.00 80.19 281 PRO A N 1
ATOM 2228 C CA . PRO A 1 281 ? 3.108 -6.159 -31.028 1.00 80.19 281 PRO A CA 1
ATOM 2229 C C . PRO A 1 281 ? 3.495 -7.570 -31.508 1.00 80.19 281 PRO A C 1
ATOM 2231 O O . PRO A 1 281 ? 2.691 -8.495 -31.374 1.00 80.19 281 PRO A O 1
ATOM 2234 N N . PRO A 1 282 ? 4.731 -7.803 -31.985 1.00 68.69 282 PRO A N 1
ATOM 2235 C CA . PRO A 1 282 ? 5.123 -9.102 -32.546 1.00 68.69 282 PRO A CA 1
ATOM 2236 C C . PRO A 1 282 ? 5.081 -10.262 -31.531 1.00 68.69 282 PRO A C 1
ATOM 2238 O O . PRO A 1 282 ? 4.945 -11.426 -31.909 1.00 68.69 282 PRO A O 1
ATOM 2241 N N . GLN A 1 283 ? 5.168 -9.958 -30.232 1.00 66.88 283 GLN A N 1
ATOM 2242 C CA . GLN A 1 283 ? 5.220 -10.944 -29.143 1.00 66.88 283 GLN A CA 1
ATOM 2243 C C . GLN A 1 283 ? 4.118 -10.756 -28.081 1.00 66.88 283 GLN A C 1
ATOM 2245 O O . GLN A 1 283 ? 4.057 -11.532 -27.135 1.00 66.88 283 GLN A O 1
ATOM 2250 N N . GLY A 1 284 ? 3.263 -9.733 -28.214 1.00 61.41 284 GLY A N 1
ATOM 2251 C CA . GLY A 1 284 ? 2.375 -9.268 -27.135 1.00 61.41 284 GLY A CA 1
ATOM 2252 C C . GLY A 1 284 ? 0.898 -9.652 -27.256 1.00 61.41 284 GLY A C 1
ATOM 2253 O O . GLY A 1 284 ? 0.150 -9.383 -26.323 1.00 61.41 284 GLY A O 1
ATOM 2254 N N . GLY A 1 285 ? 0.482 -10.276 -28.364 1.00 71.50 285 GLY A N 1
ATOM 2255 C CA . GLY A 1 285 ? -0.938 -10.494 -28.667 1.00 71.50 285 GLY A CA 1
ATOM 2256 C C . GLY A 1 285 ? -1.689 -9.189 -28.971 1.00 71.50 285 GLY A C 1
ATOM 2257 O O . GLY A 1 285 ? -1.121 -8.098 -28.913 1.00 71.50 285 GLY A O 1
ATOM 2258 N N . ASP A 1 286 ? -2.971 -9.304 -29.318 1.00 83.50 286 ASP A N 1
ATOM 2259 C CA . ASP A 1 286 ? -3.874 -8.175 -29.576 1.00 83.50 286 ASP A CA 1
ATOM 2260 C C . ASP A 1 286 ? -4.612 -7.703 -28.318 1.00 83.50 286 ASP A C 1
ATOM 2262 O O . ASP A 1 286 ? -5.355 -6.733 -28.379 1.00 83.50 286 ASP A O 1
ATOM 2266 N N . VAL A 1 287 ? -4.417 -8.355 -27.171 1.00 87.69 287 VAL A N 1
ATOM 2267 C CA . VAL A 1 287 ? -5.160 -8.076 -25.940 1.00 87.69 287 VAL A CA 1
ATOM 2268 C C . VAL A 1 287 ? -4.210 -7.769 -24.788 1.00 87.69 287 VAL A C 1
ATOM 2270 O O . VAL A 1 287 ? -3.229 -8.477 -24.571 1.00 87.69 287 VAL A O 1
ATOM 2273 N N . PHE A 1 288 ? -4.515 -6.728 -24.015 1.00 87.00 288 PHE A N 1
ATOM 2274 C CA . PHE A 1 288 ? -3.740 -6.350 -22.834 1.00 87.00 288 PHE A CA 1
ATOM 2275 C C . PHE A 1 288 ? -4.624 -5.756 -21.738 1.00 87.00 288 PHE A C 1
ATOM 2277 O O . PHE A 1 288 ? -5.786 -5.428 -21.968 1.00 87.00 288 PHE A O 1
ATOM 2284 N N . THR A 1 289 ? -4.082 -5.618 -20.529 1.00 89.19 289 THR A N 1
ATOM 2285 C CA . THR A 1 289 ? -4.842 -5.116 -19.377 1.00 89.19 289 THR A CA 1
ATOM 2286 C C . THR A 1 289 ? -4.346 -3.741 -18.962 1.00 89.19 289 THR A C 1
ATOM 2288 O O . THR A 1 289 ? -3.138 -3.500 -18.885 1.00 89.19 289 THR A O 1
ATOM 2291 N N . ILE A 1 290 ? -5.284 -2.853 -18.655 1.00 90.81 290 ILE A N 1
ATOM 2292 C CA . ILE A 1 290 ? -5.038 -1.582 -17.982 1.00 90.81 290 ILE A CA 1
ATOM 2293 C C . ILE A 1 290 ? -5.621 -1.668 -16.577 1.00 90.81 290 ILE A C 1
ATOM 2295 O O . ILE A 1 290 ? -6.747 -2.128 -16.392 1.00 90.81 290 ILE A O 1
ATOM 2299 N N . THR A 1 291 ? -4.857 -1.193 -15.602 1.00 90.12 291 THR A N 1
ATOM 2300 C CA . THR A 1 291 ? -5.271 -1.088 -14.206 1.00 90.12 291 THR A CA 1
ATOM 2301 C C . THR A 1 291 ? -5.255 0.375 -13.798 1.00 90.12 291 THR A C 1
ATOM 2303 O O . THR A 1 291 ? -4.251 1.066 -13.993 1.00 90.12 291 THR A O 1
ATOM 2306 N N . VAL A 1 292 ? -6.349 0.830 -13.198 1.00 91.25 292 VAL A N 1
ATOM 2307 C CA . VAL A 1 292 ? -6.432 2.125 -12.524 1.00 91.25 292 VAL A CA 1
ATOM 2308 C C . VAL A 1 292 ? -6.475 1.910 -11.022 1.00 91.25 292 VAL A C 1
ATOM 2310 O O . VAL A 1 292 ? -7.112 0.973 -10.540 1.00 91.25 292 VAL A O 1
ATOM 2313 N N . ARG A 1 293 ? -5.786 2.767 -10.278 1.00 89.56 293 ARG A N 1
ATOM 2314 C CA . ARG A 1 293 ? -5.700 2.702 -8.820 1.00 89.56 293 ARG A CA 1
ATOM 2315 C C . ARG A 1 293 ? -5.964 4.080 -8.232 1.00 89.56 293 ARG A C 1
ATOM 2317 O O . ARG A 1 293 ? -5.581 5.090 -8.821 1.00 89.56 293 ARG A O 1
ATOM 2324 N N . SER A 1 294 ? -6.646 4.143 -7.093 1.00 85.19 294 SER A N 1
ATOM 2325 C CA . SER A 1 294 ? -6.840 5.413 -6.391 1.00 85.19 294 SER A CA 1
ATOM 2326 C C . SER A 1 294 ? -5.520 5.852 -5.764 1.00 85.19 294 SER A C 1
ATOM 2328 O O . SER A 1 294 ? -4.805 5.048 -5.175 1.00 85.19 294 SER A O 1
ATOM 2330 N N . VAL A 1 295 ? -5.185 7.138 -5.887 1.00 81.12 295 VAL A N 1
ATOM 2331 C CA . VAL A 1 295 ? -3.993 7.700 -5.227 1.00 81.12 295 VAL A CA 1
ATOM 2332 C C . VAL A 1 295 ? -4.228 7.863 -3.725 1.00 81.12 295 VAL A C 1
ATOM 2334 O O . VAL A 1 295 ? -3.280 7.862 -2.948 1.00 81.12 295 VAL A O 1
ATOM 2337 N N . VAL A 1 296 ? -5.488 8.035 -3.320 1.00 75.00 296 VAL A N 1
ATOM 2338 C CA . VAL A 1 296 ? -5.869 8.265 -1.923 1.00 75.00 296 VAL A CA 1
ATOM 2339 C C . VAL A 1 296 ? -5.986 6.940 -1.169 1.00 75.00 296 VAL A C 1
ATOM 2341 O O . VAL A 1 296 ? -5.310 6.782 -0.159 1.00 75.00 296 VAL A O 1
ATOM 2344 N N . ASP A 1 297 ? -6.683 5.955 -1.751 1.00 74.81 297 ASP A N 1
ATOM 2345 C CA . ASP A 1 297 ? -6.731 4.576 -1.243 1.00 74.81 297 ASP A CA 1
ATOM 2346 C C . ASP A 1 297 ? -6.190 3.593 -2.300 1.00 74.81 297 ASP A C 1
ATOM 2348 O O . ASP A 1 297 ? -6.960 3.057 -3.102 1.00 74.81 297 ASP A O 1
ATOM 2352 N N . PRO A 1 298 ? -4.875 3.321 -2.315 1.00 73.44 298 PRO A N 1
ATOM 2353 C CA . PRO A 1 298 ? -4.261 2.394 -3.258 1.00 73.44 298 PRO A CA 1
ATOM 2354 C C . PRO A 1 298 ? -4.826 0.970 -3.222 1.00 73.44 298 PRO A C 1
ATOM 2356 O O . PRO A 1 298 ? -4.657 0.233 -4.190 1.00 73.44 298 PRO A O 1
ATOM 2359 N N . THR A 1 299 ? -5.541 0.558 -2.169 1.00 73.06 299 THR A N 1
ATOM 2360 C CA . THR A 1 299 ? -6.201 -0.759 -2.150 1.00 73.06 299 THR A CA 1
ATOM 2361 C C . THR A 1 299 ? -7.401 -0.831 -3.100 1.00 73.06 299 THR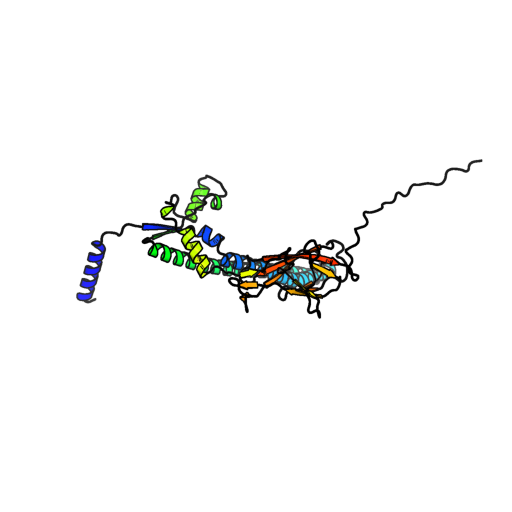 A C 1
ATOM 2363 O O . THR A 1 299 ? -7.795 -1.920 -3.518 1.00 73.06 299 THR A O 1
ATOM 2366 N N . VAL A 1 300 ? -7.939 0.323 -3.504 1.00 82.56 300 VAL A N 1
ATOM 2367 C CA . VAL A 1 300 ? -9.027 0.451 -4.471 1.00 82.56 300 VAL A CA 1
ATOM 2368 C C . VAL A 1 300 ? -8.435 0.509 -5.875 1.00 82.56 300 VAL A C 1
ATOM 2370 O O . VAL A 1 300 ? -7.754 1.466 -6.258 1.00 82.56 300 VAL A O 1
ATOM 2373 N N . SER A 1 301 ? -8.708 -0.532 -6.657 1.00 87.50 301 SER A N 1
ATOM 2374 C CA . SER A 1 301 ? -8.273 -0.637 -8.048 1.00 87.50 301 SER A CA 1
ATOM 2375 C C . SER A 1 301 ? -9.374 -1.214 -8.926 1.00 87.50 301 SER A C 1
ATOM 2377 O O . SER A 1 301 ? -10.195 -1.995 -8.454 1.00 87.50 301 SER A O 1
ATOM 2379 N N . GLU A 1 302 ? -9.372 -0.830 -10.197 1.00 91.25 302 GLU A N 1
ATOM 2380 C CA . GLU A 1 302 ? -10.252 -1.371 -11.231 1.00 91.25 302 GLU A CA 1
ATOM 2381 C C . GLU A 1 302 ? -9.401 -1.776 -12.434 1.00 91.25 302 GLU A C 1
ATOM 2383 O O . GLU A 1 302 ? -8.335 -1.201 -12.686 1.00 91.25 302 GLU A O 1
ATOM 2388 N N . THR A 1 303 ? -9.857 -2.778 -13.182 1.00 92.00 303 THR A N 1
ATOM 2389 C CA . THR A 1 303 ? -9.119 -3.277 -14.345 1.00 92.00 303 THR A CA 1
ATOM 2390 C C . THR A 1 303 ? -10.004 -3.351 -15.571 1.00 92.00 303 THR A C 1
ATOM 2392 O O . THR A 1 303 ? -11.203 -3.602 -15.491 1.00 92.00 303 THR A O 1
ATOM 2395 N N . VAL A 1 304 ? -9.406 -3.135 -16.736 1.00 92.94 304 VAL A N 1
ATOM 2396 C CA . VAL A 1 304 ? -10.085 -3.324 -18.012 1.00 92.94 304 VAL A CA 1
ATOM 2397 C C . VAL A 1 304 ? -9.171 -4.003 -19.009 1.00 92.94 304 VAL A C 1
ATOM 2399 O O . VAL A 1 304 ? -7.969 -3.741 -19.071 1.00 92.94 304 VAL A O 1
ATOM 2402 N N . THR A 1 305 ? -9.773 -4.866 -19.812 1.00 92.06 305 THR A N 1
ATOM 2403 C CA . THR A 1 305 ? -9.122 -5.497 -20.949 1.00 92.06 305 THR A CA 1
ATOM 2404 C C . THR A 1 305 ? -9.308 -4.624 -22.183 1.00 92.06 305 THR A C 1
ATOM 2406 O O . THR A 1 305 ? -10.425 -4.214 -22.508 1.00 92.06 305 THR A O 1
ATOM 2409 N N . ILE A 1 306 ? -8.207 -4.347 -22.867 1.00 92.12 306 ILE A N 1
ATOM 2410 C CA . ILE A 1 306 ? -8.171 -3.621 -24.130 1.00 92.12 306 ILE A CA 1
ATOM 2411 C C . ILE A 1 306 ? -7.842 -4.610 -25.242 1.00 92.12 306 ILE A C 1
ATOM 2413 O O . ILE A 1 306 ? -6.905 -5.397 -25.102 1.00 92.12 306 ILE A O 1
ATOM 2417 N N . ARG A 1 307 ? -8.574 -4.529 -26.354 1.00 92.19 307 ARG A N 1
ATOM 2418 C CA . ARG A 1 307 ? -8.265 -5.225 -27.605 1.00 92.19 307 ARG A CA 1
ATOM 2419 C C . ARG A 1 307 ? -7.788 -4.219 -28.646 1.00 92.19 307 ARG A C 1
ATOM 2421 O O . ARG A 1 307 ? -8.456 -3.221 -28.906 1.00 92.19 307 ARG A O 1
ATOM 2428 N N . LEU A 1 308 ? -6.645 -4.500 -29.253 1.00 91.69 308 LEU A N 1
ATOM 2429 C CA . LEU A 1 308 ? -6.115 -3.771 -30.390 1.00 91.69 308 LEU A CA 1
ATOM 2430 C C . LEU A 1 308 ? -6.764 -4.280 -31.675 1.00 91.69 308 LEU A C 1
ATOM 2432 O O . LEU A 1 308 ? -6.812 -5.481 -31.938 1.00 91.69 308 LEU A O 1
ATOM 2436 N N . LEU A 1 309 ? -7.228 -3.342 -32.487 1.00 91.94 309 LEU A N 1
ATOM 2437 C CA . LEU A 1 309 ? -7.718 -3.576 -33.837 1.00 91.94 309 LEU A CA 1
ATOM 2438 C C . LEU A 1 309 ? -6.766 -2.926 -34.834 1.00 91.94 309 LEU A C 1
ATOM 2440 O O . LEU A 1 309 ? -6.107 -1.941 -34.505 1.00 91.94 309 LEU A O 1
ATOM 2444 N N . ASP A 1 310 ? -6.718 -3.428 -36.061 1.00 89.50 310 ASP A N 1
ATOM 2445 C CA . ASP A 1 310 ? -6.005 -2.760 -37.142 1.00 89.50 310 ASP A CA 1
ATOM 2446 C C . ASP A 1 310 ? -6.618 -1.378 -37.463 1.00 89.50 310 ASP A C 1
ATOM 2448 O O . ASP A 1 310 ? -7.606 -0.933 -36.864 1.00 89.50 310 ASP A O 1
ATOM 2452 N N . GLN A 1 311 ? -6.013 -0.660 -38.411 1.00 85.38 311 GLN A N 1
ATOM 2453 C CA . GLN A 1 311 ? -6.489 0.670 -38.807 1.00 85.38 311 GLN A CA 1
ATOM 2454 C C . GLN A 1 311 ? -7.916 0.643 -39.391 1.00 85.38 311 GLN A C 1
ATOM 2456 O O . GLN A 1 311 ? -8.667 1.612 -39.229 1.00 85.38 311 GLN A O 1
ATOM 2461 N N . ASP A 1 312 ? -8.311 -0.485 -39.986 1.00 85.38 312 ASP A N 1
ATOM 2462 C CA . ASP A 1 312 ? -9.632 -0.724 -40.569 1.00 85.38 312 ASP A CA 1
ATOM 2463 C C . ASP A 1 312 ? -10.662 -1.225 -39.535 1.00 85.38 312 ASP A C 1
ATOM 2465 O O . ASP A 1 312 ? -11.846 -1.357 -39.849 1.00 85.38 312 ASP A O 1
ATOM 2469 N N . GLY A 1 313 ? -10.246 -1.465 -38.287 1.00 84.38 313 GLY A N 1
ATOM 2470 C CA . GLY A 1 313 ? -11.101 -1.953 -37.207 1.00 84.38 313 GLY A CA 1
ATOM 2471 C C . GLY A 1 313 ? -11.294 -3.472 -37.182 1.00 84.38 313 GLY A C 1
ATOM 2472 O O . GLY A 1 313 ? -12.286 -3.943 -36.630 1.00 84.38 313 GLY A O 1
ATOM 2473 N N . LYS A 1 314 ? -10.385 -4.249 -37.771 1.00 86.56 314 LYS A N 1
ATOM 2474 C CA . LYS A 1 314 ? -10.402 -5.717 -37.732 1.00 86.56 314 LYS A CA 1
ATOM 2475 C C . LYS A 1 314 ? -9.451 -6.252 -36.656 1.00 86.56 314 LYS A C 1
ATOM 2477 O O . LYS A 1 314 ? -8.431 -5.624 -36.368 1.00 86.56 314 LYS A O 1
ATOM 2482 N N . PRO A 1 315 ? -9.762 -7.409 -36.044 1.00 84.69 315 PRO A N 1
ATOM 2483 C CA . PRO A 1 315 ? -8.867 -8.043 -35.082 1.00 84.69 315 PRO A CA 1
ATOM 2484 C C . PRO A 1 315 ? -7.581 -8.525 -35.760 1.00 84.69 315 PRO A C 1
ATOM 2486 O O . PRO A 1 315 ? -7.534 -8.699 -36.980 1.00 84.69 315 PRO A O 1
ATOM 2489 N N . MET A 1 316 ? -6.545 -8.770 -34.956 1.00 80.69 316 MET A N 1
ATOM 2490 C CA . MET A 1 316 ? -5.278 -9.305 -35.450 1.00 80.69 316 MET A CA 1
ATOM 2491 C C . MET A 1 316 ? -5.520 -10.610 -36.229 1.00 80.69 316 MET A C 1
ATOM 2493 O O . MET A 1 316 ? -6.260 -11.475 -35.745 1.00 80.69 316 MET A O 1
ATOM 2497 N N . PRO A 1 317 ? -4.923 -10.774 -37.424 1.00 73.69 317 PRO A N 1
ATOM 2498 C CA . PRO A 1 317 ? -5.018 -12.032 -38.145 1.00 73.69 317 PRO A CA 1
ATOM 2499 C C . PRO A 1 317 ? -4.435 -13.155 -37.276 1.00 73.69 317 PRO A C 1
ATOM 2501 O O . PRO A 1 317 ? -3.446 -12.924 -36.568 1.00 73.69 317 PRO A O 1
ATOM 2504 N N . PRO A 1 318 ? -5.036 -14.358 -37.289 1.00 68.81 318 PRO A N 1
ATOM 2505 C CA . PRO A 1 318 ? -4.458 -15.500 -36.596 1.00 68.81 318 PRO A CA 1
ATOM 2506 C C . PRO A 1 318 ? -3.015 -15.671 -37.074 1.00 68.81 318 PRO A C 1
ATOM 2508 O O . PRO A 1 318 ? -2.741 -15.528 -38.265 1.00 68.81 318 PRO A O 1
ATOM 2511 N N . LYS A 1 319 ? -2.083 -15.924 -36.144 1.00 62.59 319 LYS A N 1
ATOM 2512 C CA . LYS A 1 319 ? -0.722 -16.306 -36.529 1.00 62.59 319 LYS A CA 1
ATOM 2513 C C . LYS A 1 319 ? -0.864 -17.522 -37.434 1.00 62.59 319 LYS A C 1
ATOM 2515 O O . LYS A 1 319 ? -1.433 -18.517 -36.992 1.00 62.59 319 LYS A O 1
ATOM 2520 N N . ASP A 1 320 ? -0.405 -17.414 -38.677 1.00 50.88 320 ASP A N 1
ATOM 2521 C CA . ASP A 1 320 ? -0.259 -18.573 -39.543 1.00 50.88 320 ASP A CA 1
ATOM 2522 C C . ASP A 1 320 ? 0.650 -19.551 -38.790 1.00 50.88 320 ASP A C 1
ATOM 2524 O O . ASP A 1 320 ? 1.846 -19.308 -38.643 1.00 50.88 320 ASP A O 1
ATOM 2528 N N . GLU A 1 321 ? 0.065 -20.603 -38.212 1.00 45.47 321 GLU A N 1
ATOM 2529 C CA . GLU A 1 321 ? 0.832 -21.769 -37.798 1.00 45.47 321 GLU A CA 1
ATOM 2530 C C . GLU A 1 321 ? 1.545 -22.254 -39.053 1.00 45.47 321 GLU A C 1
ATOM 2532 O O . GLU A 1 321 ? 0.905 -22.447 -40.092 1.00 45.47 321 GLU A O 1
ATOM 2537 N N . ASP A 1 322 ? 2.869 -22.346 -38.963 1.00 45.53 322 ASP A N 1
ATOM 2538 C CA . ASP A 1 322 ? 3.765 -22.704 -40.046 1.00 45.53 322 ASP A CA 1
ATOM 2539 C C . ASP A 1 322 ? 3.159 -23.826 -40.898 1.00 45.53 322 ASP A C 1
ATOM 2541 O O . ASP A 1 322 ? 3.162 -25.003 -40.534 1.00 45.53 322 ASP A O 1
ATOM 2545 N N . LYS A 1 323 ? 2.649 -23.468 -42.083 1.00 43.75 323 LYS A N 1
ATOM 2546 C CA . LYS A 1 323 ? 2.522 -24.424 -43.179 1.00 43.75 323 LYS A CA 1
ATOM 2547 C C . LYS A 1 323 ? 3.938 -24.729 -43.640 1.00 43.75 323 LYS A C 1
ATOM 2549 O O . LYS A 1 323 ? 4.388 -24.240 -44.675 1.00 43.75 323 LYS A O 1
ATOM 2554 N N . GLU A 1 324 ? 4.635 -25.542 -42.856 1.00 43.19 324 GLU A N 1
ATOM 2555 C CA . GLU A 1 324 ? 5.822 -26.272 -43.265 1.00 43.19 324 GLU A CA 1
ATOM 2556 C C . GLU A 1 324 ? 5.355 -27.329 -44.280 1.00 43.19 324 GLU A C 1
ATOM 2558 O O . GLU A 1 324 ? 5.159 -28.508 -43.999 1.00 43.19 324 GLU A O 1
ATOM 2563 N N . GLY A 1 325 ? 5.029 -26.841 -45.479 1.00 40.41 325 GLY A N 1
ATOM 2564 C CA . GLY A 1 325 ? 4.677 -27.642 -46.633 1.00 40.41 325 GLY A CA 1
ATOM 2565 C C . GLY A 1 325 ? 5.921 -28.352 -47.136 1.00 40.41 325 GLY A C 1
ATOM 2566 O O . GLY A 1 325 ? 6.668 -27.800 -47.940 1.00 40.41 325 GLY A O 1
ATOM 2567 N N . ASP A 1 326 ? 6.137 -29.550 -46.599 1.00 41.19 326 ASP A N 1
ATOM 2568 C CA . ASP A 1 326 ? 6.368 -30.790 -47.344 1.00 41.19 326 ASP A CA 1
ATOM 2569 C C . ASP A 1 326 ? 6.842 -30.555 -48.796 1.00 41.19 326 ASP A C 1
ATOM 2571 O O . ASP A 1 326 ? 6.073 -30.629 -49.758 1.00 41.19 326 ASP A O 1
ATOM 2575 N N . LYS A 1 327 ? 8.136 -30.247 -48.965 1.00 42.78 327 LYS A N 1
ATOM 2576 C CA . LYS A 1 327 ? 8.822 -30.466 -50.243 1.00 42.78 327 LYS A CA 1
ATOM 2577 C C . LYS A 1 327 ? 8.972 -31.974 -50.407 1.00 42.78 327 LYS A C 1
ATOM 2579 O O . LYS A 1 327 ? 9.988 -32.541 -50.018 1.00 42.78 327 LYS A O 1
ATOM 2584 N N . LYS A 1 328 ? 7.950 -32.616 -50.970 1.00 43.25 328 LYS A N 1
ATOM 2585 C CA . LYS A 1 328 ? 8.111 -33.947 -51.548 1.00 43.25 328 LYS A CA 1
ATOM 2586 C C . LYS A 1 328 ? 9.019 -33.848 -52.763 1.00 43.25 328 LYS A C 1
ATOM 2588 O O . LYS A 1 328 ? 8.723 -33.139 -53.723 1.00 43.25 328 LYS A O 1
ATOM 2593 N N . ASP A 1 329 ? 10.132 -34.558 -52.650 1.00 50.00 329 ASP A N 1
ATOM 2594 C CA . ASP A 1 329 ? 10.994 -34.980 -53.737 1.00 50.00 329 ASP A CA 1
ATOM 2595 C C . ASP A 1 329 ? 10.176 -35.780 -54.757 1.00 50.00 329 ASP A C 1
ATOM 2597 O O . ASP A 1 329 ? 9.773 -36.904 -54.474 1.00 50.00 329 ASP A O 1
ATOM 2601 N N . ASP A 1 330 ? 9.966 -35.220 -55.942 1.00 50.00 330 ASP A N 1
ATOM 2602 C CA . ASP A 1 330 ? 9.595 -35.964 -57.144 1.00 50.00 330 ASP A CA 1
ATOM 2603 C C . ASP A 1 330 ? 10.332 -35.322 -58.326 1.00 50.00 330 ASP A C 1
ATOM 2605 O O . ASP A 1 330 ? 10.042 -34.191 -58.707 1.00 50.00 330 ASP A O 1
ATOM 2609 N N . ASP A 1 331 ? 11.368 -36.014 -58.812 1.00 45.06 331 ASP A N 1
ATOM 2610 C CA . ASP A 1 331 ? 11.702 -36.215 -60.234 1.00 45.06 331 ASP A CA 1
ATOM 2611 C C . ASP A 1 331 ? 13.212 -36.378 -60.463 1.00 45.06 331 ASP A C 1
ATOM 2613 O O . ASP A 1 331 ? 13.978 -35.414 -60.523 1.00 45.06 331 ASP A O 1
ATOM 2617 N N . LYS A 1 332 ? 13.626 -37.635 -60.670 1.00 45.62 332 LYS A N 1
ATOM 2618 C CA . LYS A 1 332 ? 14.243 -38.123 -61.924 1.00 45.62 332 LYS A CA 1
ATOM 2619 C C . LYS A 1 332 ? 14.805 -39.531 -61.723 1.00 45.62 332 LYS A C 1
ATOM 2621 O O . LYS A 1 332 ? 15.964 -39.729 -61.364 1.00 45.62 332 LYS A O 1
ATOM 2626 N N . LYS A 1 333 ? 13.964 -40.521 -62.015 1.00 45.59 333 LYS A N 1
ATOM 2627 C CA . LYS A 1 333 ? 14.407 -41.764 -62.647 1.00 45.59 333 LYS A CA 1
ATOM 2628 C C . LYS A 1 333 ? 14.076 -41.675 -64.133 1.00 45.59 333 LYS A C 1
ATOM 2630 O O . LYS A 1 333 ? 13.150 -40.970 -64.509 1.00 45.59 333 LYS A O 1
ATOM 2635 N N . ASP A 1 334 ? 14.843 -42.438 -64.896 1.00 48.34 334 ASP A N 1
ATOM 2636 C CA . ASP A 1 334 ? 14.707 -42.732 -66.322 1.00 48.34 334 ASP A CA 1
ATOM 2637 C C . ASP A 1 334 ? 15.491 -41.799 -67.250 1.00 48.34 334 ASP A C 1
ATOM 2639 O O . ASP A 1 334 ? 15.045 -40.735 -67.653 1.00 48.34 334 ASP A O 1
ATOM 2643 N N . GLU A 1 335 ? 16.698 -42.244 -67.608 1.00 43.62 335 GLU A N 1
ATOM 2644 C CA . GLU A 1 335 ? 16.921 -42.766 -68.960 1.00 43.62 335 GLU A CA 1
ATOM 2645 C C . GLU A 1 335 ? 18.220 -43.583 -68.996 1.00 43.62 335 GLU A C 1
ATOM 2647 O O . GLU A 1 335 ? 19.327 -43.077 -68.830 1.00 43.62 335 GLU A O 1
ATOM 2652 N N . ASN A 1 336 ? 18.065 -44.892 -69.186 1.00 42.38 336 ASN A N 1
ATOM 2653 C CA . ASN A 1 336 ? 19.126 -45.776 -69.639 1.00 42.38 336 ASN A CA 1
ATOM 2654 C C . ASN A 1 336 ? 18.491 -46.711 -70.670 1.00 42.38 336 ASN A C 1
ATOM 2656 O O . ASN A 1 336 ? 17.874 -47.712 -70.295 1.00 42.38 336 ASN A O 1
ATOM 2660 N N . LYS A 1 337 ? 18.574 -46.334 -71.949 1.00 41.34 337 LYS A N 1
ATOM 2661 C CA . LYS A 1 337 ? 18.545 -47.239 -73.103 1.00 41.34 337 LYS A CA 1
ATOM 2662 C C . LYS A 1 337 ? 18.966 -46.529 -74.378 1.00 41.34 337 LYS A C 1
ATOM 2664 O O . LYS A 1 337 ? 18.427 -45.433 -74.631 1.00 41.34 337 LYS A O 1
#

pLDDT: mean 83.54, std 12.12, range [40.41, 96.62]

Foldseek 3Di:
DDPVVVVVVVVVVVVVVPDPDDPAFEFEAALVVLLVPQLQLVLLVVVLVVVLVVVLVVLCVVLVVLLVVLVVQLVVDDCPDPSNVVSVVVNVVSVVVSVVVSVVSVVVSVVVSVVVSVVVSVVLVVLVCVVCVVVPGDHYFYAHPCLCVQQVNDPDPVSVVSRCVRGVDPDDDPVSYCHVVSNVVCCVVPVWQKAWFPQDLVVRDFAKWWAWVVGPDTAGADNVRAGEDEAQTKTAIDTFIDTNNHGDDDLQRWKFKDWDWDQQFDAPGGGRITTGHNDDDPPTAQKIKMKIATSSRRVHIGMHMYGYAYPVRHHDDPPPPDPPDDPDDDDDDDDDD

Radius of gyration: 32.45 Å; chains: 1; bounding box: 74×73×130 Å